Protein AF-A0A3N4LLP9-F1 (afdb_monomer_lite)

InterPro domains:
  IPR008030 NmrA-like domain [PF05368] (7-190)
  IPR036291 NAD(P)-binding domain superfamily [SSF51735] (6-190)
  IPR051609 NmrA-type/Isoflavone reductase-like domain-containing protein [PTHR47706] (5-194)

pLDDT: mean 84.22, std 16.59, range [29.73, 98.62]

Radius of gyration: 18.77 Å; chains: 1; bounding box: 49×32×51 Å

Foldseek 3Di:
DDDADADLLDLVSLLVVCAPPQEDEDQDDDPDLVCLLSSLLSNLVSCLNNVHQEYETNDQAADPVVCVPDVVNVSCVSSVVCVVVSNHHYEYEYQHAAPVLLAAPPPPDPPDPPPRPPDPPDRPQHDLNQLAGEQEDPQFDKTFYDHVVVSVVQVVVCVPDRHDRYDYDGPDIGTSVVVQVVSCVVVVDHGDYDYPHDDD

Organism: NCBI:txid1051890

Sequence (200 aa):
MPVSIIDYSKRETLVIALQGVHTVISVAFAFDPASFVSSQITLLQAAKEAGVKRFAPSDWAYAEAANDFIGVYHPKAEIWEAVKESGLQYTAFRPGLFLNFTAFGSTKLERDERVFKASPEFPIGLNIAAGRADVPGSGEERLNITFTDDIAGFAAASLDTEWKTESGMAGTVTTLNELVNIAEKVTGKKNSSSRDVTFR

Structure (mmCIF, N/CA/C/O backbone):
data_AF-A0A3N4LLP9-F1
#
_entry.id   AF-A0A3N4LLP9-F1
#
loop_
_atom_site.group_PDB
_atom_site.id
_atom_site.type_symbol
_atom_site.label_atom_id
_atom_site.label_alt_id
_atom_site.label_comp_id
_atom_site.label_asym_id
_atom_site.label_entity_id
_atom_site.label_seq_id
_atom_site.pdbx_PDB_ins_code
_atom_site.Cartn_x
_atom_site.Cartn_y
_atom_site.Cartn_z
_atom_site.occupancy
_atom_site.B_iso_or_equiv
_atom_site.auth_seq_id
_atom_site.auth_comp_id
_atom_site.auth_asym_id
_atom_site.auth_atom_id
_atom_site.pdbx_PDB_model_num
ATOM 1 N N . MET A 1 1 ? -23.106 -1.553 -3.150 1.00 59.22 1 MET A N 1
ATOM 2 C CA . MET A 1 1 ? -22.350 -1.224 -1.922 1.00 59.22 1 MET A CA 1
ATOM 3 C C . MET A 1 1 ? -22.772 0.160 -1.462 1.00 59.22 1 MET A C 1
ATOM 5 O O . MET A 1 1 ? -23.012 0.989 -2.335 1.00 59.22 1 MET A O 1
ATOM 9 N N . PRO A 1 2 ? -22.922 0.406 -0.152 1.00 85.56 2 PRO A N 1
ATOM 10 C CA . PRO A 1 2 ? -23.169 1.752 0.352 1.00 85.56 2 PRO A CA 1
ATOM 11 C C . PRO A 1 2 ? -21.967 2.655 0.046 1.00 85.56 2 PRO A C 1
ATOM 13 O O . PRO A 1 2 ? -20.826 2.198 0.052 1.00 85.56 2 PRO A O 1
ATOM 16 N N . VAL A 1 3 ? -22.239 3.925 -0.240 1.00 90.19 3 VAL A N 1
ATOM 17 C CA . VAL A 1 3 ? -21.229 4.967 -0.448 1.00 90.19 3 VAL A CA 1
ATOM 18 C C . VAL A 1 3 ? -21.459 6.035 0.610 1.00 90.19 3 VAL A C 1
ATOM 20 O O . VAL A 1 3 ? -22.585 6.505 0.766 1.00 90.19 3 VAL A O 1
ATOM 23 N N . SER A 1 4 ? -20.394 6.418 1.309 1.00 90.25 4 SER A N 1
ATOM 24 C CA . SER A 1 4 ? -20.428 7.440 2.355 1.00 90.25 4 SER A CA 1
ATOM 25 C C . SER A 1 4 ? -19.572 8.627 1.937 1.00 90.25 4 SER A C 1
ATOM 27 O O . SER A 1 4 ? -18.425 8.454 1.528 1.00 90.25 4 SER A O 1
ATOM 29 N N . ILE A 1 5 ? -20.122 9.834 2.052 1.00 90.31 5 ILE A N 1
ATOM 30 C CA . ILE A 1 5 ? -19.359 11.073 1.893 1.00 90.31 5 ILE A CA 1
ATOM 31 C C . ILE A 1 5 ? -18.772 11.410 3.262 1.00 90.31 5 ILE A C 1
ATOM 33 O O . ILE A 1 5 ? -19.514 11.563 4.231 1.00 90.31 5 ILE A O 1
ATOM 37 N N . ILE A 1 6 ? -17.448 11.491 3.336 1.00 91.50 6 ILE A N 1
ATOM 38 C CA . ILE A 1 6 ? -16.691 11.680 4.577 1.00 91.50 6 ILE A CA 1
ATOM 39 C C . ILE A 1 6 ? -15.663 12.795 4.416 1.00 91.50 6 ILE A C 1
ATOM 41 O O . ILE A 1 6 ? -15.255 13.123 3.302 1.00 91.50 6 ILE A O 1
ATOM 45 N N . ASP A 1 7 ? -15.227 13.348 5.542 1.00 91.25 7 ASP A N 1
ATOM 46 C CA . ASP A 1 7 ? -14.143 14.319 5.619 1.00 91.25 7 ASP A CA 1
ATOM 47 C C . ASP A 1 7 ? -13.032 13.724 6.490 1.00 91.25 7 ASP A C 1
ATOM 49 O O . ASP A 1 7 ? -13.205 13.522 7.691 1.00 91.25 7 ASP A O 1
ATOM 53 N N . TYR A 1 8 ? -11.882 13.425 5.881 1.00 92.12 8 TYR A N 1
ATOM 54 C CA . TYR A 1 8 ? -10.749 12.802 6.573 1.00 92.12 8 TYR A CA 1
ATOM 55 C C . TYR A 1 8 ? -10.117 13.698 7.649 1.00 92.12 8 TYR A C 1
ATOM 57 O O . TYR A 1 8 ? -9.337 13.197 8.456 1.00 92.12 8 TYR A O 1
ATOM 65 N N . SER A 1 9 ? -10.460 14.991 7.691 1.00 91.19 9 SER A N 1
ATOM 66 C CA . SER A 1 9 ? -10.072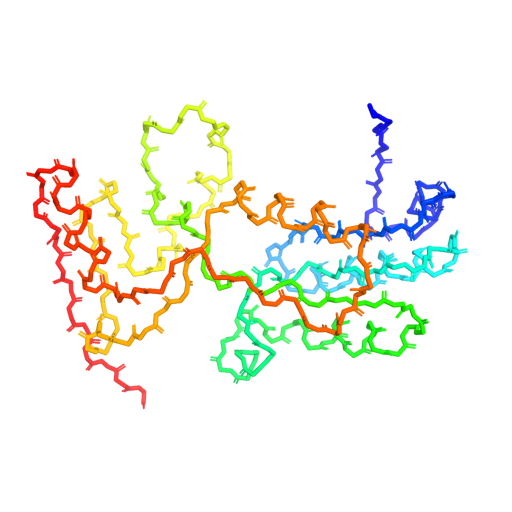 15.902 8.774 1.00 91.19 9 SER A CA 1
ATOM 67 C C . SER A 1 9 ? -11.033 15.873 9.971 1.00 91.19 9 SER A C 1
ATOM 69 O O . SER A 1 9 ? -10.714 16.415 11.028 1.00 91.19 9 SER A O 1
ATOM 71 N N . LYS A 1 10 ? -12.198 15.222 9.835 1.00 94.12 10 LYS A N 1
ATOM 72 C CA . LYS A 1 10 ? -13.265 15.181 10.846 1.00 94.12 10 LYS A CA 1
ATOM 73 C C . LYS A 1 10 ? -13.539 13.758 11.302 1.00 94.12 10 LYS A C 1
ATOM 75 O O . LYS A 1 10 ? -14.317 13.018 10.686 1.00 94.12 10 LYS A O 1
ATOM 80 N N . ARG A 1 11 ? -12.920 13.391 12.423 1.00 95.38 11 ARG A N 1
ATOM 81 C CA . ARG A 1 11 ? -12.995 12.055 13.031 1.00 95.38 11 ARG A CA 1
ATOM 82 C C . ARG A 1 11 ? -14.433 11.563 13.206 1.00 95.38 11 ARG A C 1
ATOM 84 O O . ARG A 1 11 ? -14.716 10.415 12.888 1.00 95.38 11 ARG A O 1
ATOM 91 N N . GLU A 1 12 ? -15.345 12.415 13.654 1.00 95.12 12 GLU A N 1
ATOM 92 C CA . GLU A 1 12 ? -16.749 12.078 13.896 1.00 95.12 12 GLU A CA 1
ATOM 93 C C . GLU A 1 12 ? -17.464 11.565 12.637 1.00 95.12 12 GLU A C 1
ATOM 95 O O . GLU A 1 12 ? -18.247 10.617 12.711 1.00 95.12 12 GLU A O 1
ATOM 100 N N . THR A 1 13 ? -17.142 12.117 11.462 1.00 95.25 13 THR A N 1
ATOM 101 C CA . THR A 1 13 ? -17.731 11.663 10.192 1.00 95.25 13 THR A CA 1
ATOM 102 C C . THR A 1 13 ? -17.234 10.268 9.814 1.00 95.25 13 THR A C 1
ATOM 104 O O . THR A 1 13 ? -18.007 9.443 9.326 1.00 95.25 13 THR A O 1
ATOM 107 N N . LEU A 1 14 ? -15.964 9.977 10.113 1.00 97.25 14 LEU A N 1
ATOM 108 C CA . LEU A 1 14 ? -15.348 8.672 9.890 1.00 97.25 14 LEU A CA 1
ATOM 109 C C . LEU A 1 14 ? -15.910 7.626 10.857 1.00 97.25 14 LEU A C 1
ATOM 111 O O . LEU A 1 14 ? -16.257 6.534 10.424 1.00 97.25 14 LEU A O 1
ATOM 115 N N . VAL A 1 15 ? -16.063 7.955 12.144 1.00 97.75 15 VAL A N 1
ATOM 116 C CA . VAL A 1 15 ? -16.610 7.028 13.153 1.00 97.75 15 VAL A CA 1
ATOM 117 C C . VAL A 1 15 ? -18.021 6.579 12.782 1.00 97.75 15 VAL A C 1
ATOM 119 O O . VAL A 1 15 ? -18.327 5.392 12.885 1.00 97.75 15 VAL A O 1
ATOM 122 N N . ILE A 1 16 ? -18.867 7.504 12.318 1.00 95.69 16 ILE A N 1
ATOM 123 C CA . ILE A 1 16 ? -20.224 7.190 11.849 1.00 95.69 16 ILE A CA 1
ATOM 124 C C . ILE A 1 16 ? -20.169 6.276 10.621 1.00 95.69 16 ILE A C 1
ATOM 126 O O . ILE A 1 16 ? -20.870 5.268 10.573 1.00 95.69 16 ILE A O 1
ATOM 130 N N . ALA A 1 17 ? -19.317 6.596 9.643 1.00 96.12 17 ALA A N 1
ATOM 131 C CA . ALA A 1 17 ? -19.191 5.813 8.415 1.00 96.12 17 ALA A CA 1
ATOM 132 C C . ALA A 1 17 ? -18.617 4.402 8.639 1.00 96.12 17 ALA A C 1
ATOM 134 O O . ALA A 1 17 ? -18.869 3.509 7.832 1.00 96.12 17 ALA A O 1
ATOM 135 N N . LEU A 1 18 ? -17.856 4.202 9.718 1.00 97.31 18 LEU A N 1
ATOM 136 C CA . LEU A 1 18 ? -17.209 2.935 10.057 1.00 97.31 18 LEU A CA 1
ATOM 137 C C . LEU A 1 18 ? -18.037 2.049 11.003 1.00 97.31 18 LEU A C 1
ATOM 139 O O . LEU A 1 18 ? -17.597 0.949 11.337 1.00 97.31 18 LEU A O 1
ATOM 143 N N . GLN A 1 19 ? -19.236 2.472 11.418 1.00 96.50 19 GLN A N 1
ATOM 144 C CA . GLN A 1 19 ? -20.105 1.642 12.258 1.00 96.50 19 GLN A CA 1
ATOM 145 C C . GLN A 1 19 ? -20.431 0.305 11.577 1.00 96.50 19 GLN A C 1
ATOM 147 O O . GLN A 1 19 ? -20.924 0.261 10.450 1.00 96.50 19 GLN A O 1
ATOM 152 N N . GLY A 1 20 ? -20.157 -0.799 12.276 1.00 96.94 20 GLY A N 1
ATOM 153 C CA . GLY A 1 20 ? -20.370 -2.158 11.767 1.00 96.94 20 GLY A CA 1
ATOM 154 C C . GLY A 1 20 ? -19.328 -2.641 10.748 1.00 96.94 20 GLY A C 1
ATOM 155 O O . GLY A 1 20 ? -19.436 -3.767 10.263 1.00 96.94 20 GLY A O 1
ATOM 156 N N . VAL A 1 21 ? -18.306 -1.838 10.432 1.00 97.69 21 VAL A N 1
ATOM 157 C CA . VAL A 1 21 ? -17.208 -2.243 9.547 1.00 97.69 21 VAL A CA 1
ATOM 158 C C . VAL A 1 21 ? -16.220 -3.120 10.314 1.00 97.69 21 VAL A C 1
ATOM 160 O O . VAL A 1 21 ? -15.674 -2.726 11.340 1.00 97.69 21 VAL A O 1
ATOM 163 N N . HIS A 1 22 ? -15.950 -4.319 9.796 1.00 97.81 22 HIS A N 1
ATOM 164 C CA . HIS A 1 22 ? -14.973 -5.230 10.397 1.00 97.81 22 HIS A CA 1
ATOM 165 C C . HIS A 1 22 ? -13.522 -4.864 10.043 1.00 97.81 22 HIS A C 1
ATOM 167 O O . HIS A 1 22 ? -12.641 -4.897 10.905 1.00 97.81 22 HIS A O 1
ATOM 173 N N . THR A 1 23 ? -13.272 -4.527 8.776 1.00 98.44 23 THR A N 1
ATOM 174 C CA . THR A 1 23 ? -11.932 -4.305 8.219 1.00 98.44 23 THR A CA 1
ATOM 175 C C . THR A 1 23 ? -11.885 -2.982 7.469 1.00 98.44 23 THR A C 1
ATOM 177 O O . THR A 1 23 ? -12.739 -2.726 6.622 1.00 98.44 23 THR A O 1
ATOM 180 N N . VAL A 1 24 ? -10.855 -2.178 7.724 1.00 98.31 24 VAL A N 1
ATOM 181 C CA . VAL A 1 24 ? -10.546 -0.965 6.959 1.00 98.31 24 VAL A CA 1
ATOM 182 C C . VAL A 1 24 ? -9.280 -1.192 6.143 1.00 98.31 24 VAL A C 1
ATOM 184 O O . VAL A 1 24 ? -8.234 -1.542 6.685 1.00 98.31 24 VAL A O 1
ATOM 187 N N . ILE A 1 25 ? -9.381 -0.965 4.834 1.00 98.25 25 ILE A N 1
ATOM 188 C CA . ILE A 1 25 ? -8.255 -0.973 3.902 1.00 98.25 25 ILE A CA 1
ATOM 189 C C . ILE A 1 25 ? -8.138 0.432 3.314 1.00 98.25 25 ILE A C 1
ATOM 191 O O . ILE A 1 25 ? -9.008 0.875 2.566 1.00 98.25 25 ILE A O 1
ATOM 195 N N . SER A 1 26 ? -7.079 1.149 3.680 1.00 97.44 26 SER A N 1
ATOM 196 C CA . SER A 1 26 ? -6.838 2.509 3.210 1.00 97.44 26 SER A CA 1
ATOM 197 C C . SER A 1 26 ? -6.044 2.487 1.905 1.00 97.44 26 SER A C 1
ATOM 199 O O . SER A 1 26 ? -4.952 1.931 1.840 1.00 97.44 26 SER A O 1
ATOM 201 N N . VAL A 1 27 ? -6.592 3.113 0.864 1.00 94.75 27 VAL A N 1
ATOM 202 C CA . VAL A 1 27 ? -5.915 3.396 -0.421 1.00 94.75 27 VAL A CA 1
ATOM 203 C C . VAL A 1 27 ? -5.829 4.907 -0.682 1.00 94.75 27 VAL A C 1
ATOM 205 O O . VAL A 1 27 ? -5.617 5.350 -1.807 1.00 94.75 27 VAL A O 1
ATOM 208 N N . ALA A 1 28 ? -6.058 5.716 0.357 1.00 91.31 28 ALA A N 1
ATOM 209 C CA . ALA A 1 28 ? -6.086 7.171 0.259 1.00 91.31 28 ALA A CA 1
ATOM 210 C C . ALA A 1 28 ? -4.674 7.747 0.083 1.00 91.31 28 ALA A C 1
ATOM 212 O O . ALA A 1 28 ? -3.718 7.254 0.681 1.00 91.31 28 ALA A O 1
ATOM 213 N N . PHE A 1 29 ? -4.553 8.819 -0.695 1.00 86.19 29 PHE A N 1
ATOM 214 C CA . PHE A 1 29 ? -3.299 9.530 -0.932 1.00 86.19 29 PHE A CA 1
ATOM 215 C C . PHE A 1 29 ? -3.526 11.042 -0.849 1.00 86.19 29 PHE A C 1
ATOM 217 O O . PHE A 1 29 ? -4.576 11.537 -1.259 1.00 86.19 29 PHE A O 1
ATOM 224 N N . ALA A 1 30 ? -2.528 11.767 -0.348 1.00 86.69 30 ALA A N 1
ATOM 225 C CA . ALA A 1 30 ? -2.463 13.221 -0.401 1.00 86.69 30 ALA A CA 1
ATOM 226 C C . ALA A 1 30 ? -1.039 13.639 -0.785 1.00 86.69 30 ALA A C 1
ATOM 228 O O . ALA A 1 30 ? -0.074 13.033 -0.326 1.00 86.69 30 ALA A O 1
ATOM 229 N N . PHE A 1 31 ? -0.914 14.667 -1.630 1.00 81.94 31 PHE A N 1
ATOM 230 C CA . PHE A 1 31 ? 0.391 15.169 -2.076 1.00 81.94 31 PHE A CA 1
ATOM 231 C C . PHE A 1 31 ? 1.174 15.857 -0.956 1.00 81.94 31 PHE A C 1
ATOM 233 O O . PHE A 1 31 ? 2.395 15.749 -0.913 1.00 81.94 31 PHE A O 1
ATOM 240 N N . ASP A 1 32 ? 0.476 16.563 -0.065 1.00 89.31 32 ASP A N 1
ATOM 241 C CA . ASP A 1 32 ? 1.089 17.178 1.106 1.00 89.31 32 ASP A CA 1
ATOM 242 C C . ASP A 1 32 ? 1.379 16.106 2.178 1.00 89.31 32 ASP A C 1
ATOM 244 O O . ASP A 1 32 ? 0.436 15.452 2.644 1.00 89.31 32 ASP A O 1
ATOM 248 N N . PRO A 1 33 ? 2.646 15.918 2.598 1.00 89.31 33 PRO A N 1
ATOM 249 C CA . PRO A 1 33 ? 3.017 14.895 3.573 1.00 89.31 33 PRO A CA 1
ATOM 250 C C . PRO A 1 33 ? 2.277 15.007 4.907 1.00 89.31 33 PRO A C 1
ATOM 252 O O . PRO A 1 33 ? 1.846 13.993 5.453 1.00 89.31 33 PRO A O 1
ATOM 255 N N . ALA A 1 34 ? 2.089 16.223 5.427 1.00 92.94 34 ALA A N 1
ATOM 256 C CA . ALA A 1 34 ? 1.414 16.429 6.708 1.00 92.94 34 ALA A CA 1
ATOM 257 C C . ALA A 1 34 ? -0.077 16.062 6.624 1.00 92.94 34 ALA A C 1
ATOM 259 O O . ALA A 1 34 ? -0.620 15.404 7.514 1.00 92.94 34 ALA A O 1
ATOM 260 N N . SER A 1 35 ? -0.737 16.420 5.524 1.00 93.56 35 SER A N 1
ATOM 261 C CA . SER A 1 35 ? -2.118 16.032 5.223 1.00 93.56 35 SER A CA 1
ATOM 262 C C . SER A 1 35 ? -2.254 14.519 5.034 1.00 93.56 35 SER A C 1
ATOM 264 O O . SER A 1 35 ? -3.217 13.908 5.502 1.00 93.56 35 SER A O 1
ATOM 266 N N . PHE A 1 36 ? -1.275 13.881 4.388 1.00 93.06 36 PHE A N 1
ATOM 267 C CA . PHE A 1 36 ? -1.248 12.429 4.230 1.00 93.06 36 PHE A CA 1
ATOM 268 C C . PHE A 1 36 ? -1.148 11.714 5.582 1.00 93.06 36 PHE A C 1
ATOM 270 O O . PHE A 1 36 ? -1.966 10.843 5.873 1.00 93.06 36 PHE A O 1
ATOM 277 N N . VAL A 1 37 ? -0.214 12.126 6.440 1.00 95.50 37 VAL A N 1
ATOM 278 C CA . VAL A 1 37 ? -0.058 11.553 7.784 1.00 95.50 37 VAL A CA 1
ATOM 279 C C . VAL A 1 37 ? -1.307 11.793 8.629 1.00 95.50 37 VAL A C 1
ATOM 281 O O . VAL A 1 37 ? -1.927 10.839 9.098 1.00 95.50 37 VAL A O 1
ATOM 284 N N . SER A 1 38 ? -1.742 13.047 8.765 1.00 96.38 38 SER A N 1
ATOM 285 C CA . SER A 1 38 ? -2.891 13.400 9.611 1.00 96.38 38 SER A CA 1
ATOM 286 C C . SER A 1 38 ? -4.187 12.694 9.194 1.00 96.38 38 SER A C 1
ATOM 288 O O . SER A 1 38 ? -4.934 12.236 10.062 1.00 96.38 38 SER A O 1
ATOM 290 N N . SER A 1 39 ? -4.442 12.524 7.892 1.00 96.50 39 SER A N 1
ATOM 291 C CA . SER A 1 39 ? -5.618 11.788 7.402 1.00 96.50 39 SER A CA 1
ATOM 292 C C . SER A 1 39 ? -5.572 10.292 7.736 1.00 96.50 39 SER A C 1
ATOM 294 O O . SER A 1 39 ? -6.587 9.729 8.153 1.00 96.50 39 SER A O 1
ATOM 296 N N . GLN A 1 40 ? -4.408 9.643 7.622 1.00 97.19 40 GLN A N 1
ATOM 297 C CA . GLN A 1 40 ? -4.230 8.229 7.982 1.00 97.19 40 GLN A CA 1
ATOM 298 C C . GLN A 1 40 ? -4.370 8.013 9.493 1.00 97.19 40 GLN A C 1
ATOM 300 O O . GLN A 1 40 ? -5.068 7.090 9.917 1.00 97.19 40 GLN A O 1
ATOM 305 N N . ILE A 1 41 ? -3.775 8.892 10.306 1.00 98.06 41 ILE A N 1
ATOM 306 C CA . ILE A 1 41 ? -3.898 8.845 11.768 1.00 98.06 41 ILE A CA 1
ATOM 307 C C . ILE A 1 41 ? -5.355 9.051 12.191 1.00 98.06 41 ILE A C 1
ATOM 309 O O . ILE A 1 41 ? -5.879 8.281 12.995 1.00 98.06 41 ILE A O 1
ATOM 313 N N . THR A 1 42 ? -6.047 10.039 11.619 1.00 98.25 42 THR A N 1
ATOM 314 C CA . THR A 1 42 ? -7.458 10.312 11.939 1.00 98.25 42 THR A CA 1
ATOM 315 C C . THR A 1 42 ? -8.349 9.125 11.573 1.00 98.25 42 THR A C 1
ATOM 317 O O . THR A 1 42 ? -9.196 8.722 12.374 1.00 98.25 42 THR A O 1
ATOM 320 N N . LEU A 1 43 ? -8.115 8.506 10.411 1.00 98.50 43 LEU A N 1
ATOM 321 C CA . LEU A 1 43 ? -8.821 7.299 9.986 1.00 98.50 43 LEU A CA 1
ATOM 322 C C . LEU A 1 43 ? -8.572 6.117 10.933 1.00 98.50 43 LEU A C 1
ATOM 324 O O . LEU A 1 43 ? -9.521 5.424 11.297 1.00 98.50 43 LEU A O 1
ATOM 328 N N . LEU A 1 44 ? -7.326 5.901 11.365 1.00 98.62 44 LEU A N 1
ATOM 329 C CA . LEU A 1 44 ? -6.976 4.852 12.325 1.00 98.62 44 LEU A CA 1
ATOM 330 C C . LEU A 1 44 ? -7.705 5.049 13.661 1.00 98.62 44 LEU A C 1
ATOM 332 O O . LEU A 1 44 ? -8.294 4.107 14.189 1.00 98.62 44 LEU A O 1
ATOM 336 N N . GLN A 1 45 ? -7.702 6.270 14.204 1.00 98.44 45 GLN A N 1
ATOM 337 C CA . GLN A 1 45 ? -8.379 6.549 15.474 1.00 98.44 45 GLN A CA 1
ATOM 338 C C . GLN A 1 45 ? -9.898 6.382 15.363 1.00 98.44 45 GLN A C 1
ATOM 340 O O . GLN A 1 45 ? -10.520 5.825 16.269 1.00 98.44 45 GLN A O 1
ATOM 345 N N . ALA A 1 46 ? -10.491 6.799 14.242 1.00 98.50 46 ALA A N 1
ATOM 346 C CA . ALA A 1 46 ? -11.904 6.572 13.970 1.00 98.50 46 ALA A CA 1
ATOM 347 C C . ALA A 1 46 ? -12.240 5.076 13.856 1.00 98.50 46 ALA A C 1
ATOM 349 O O . ALA A 1 46 ? -13.245 4.631 14.404 1.00 98.50 46 ALA A O 1
ATOM 350 N N . ALA A 1 47 ? -11.384 4.288 13.199 1.00 98.62 47 ALA A N 1
ATOM 351 C CA . ALA A 1 47 ? -11.549 2.842 13.087 1.00 98.62 47 ALA A CA 1
ATOM 352 C C . ALA A 1 47 ? -11.533 2.161 14.463 1.00 98.62 47 ALA A C 1
ATOM 354 O O . ALA A 1 47 ? -12.415 1.353 14.761 1.00 98.62 47 ALA A O 1
ATOM 355 N N . LYS A 1 48 ? -10.583 2.534 15.332 1.00 98.38 48 LYS A N 1
ATOM 356 C CA . LYS A 1 48 ? -10.525 2.040 16.718 1.00 98.38 48 LYS A CA 1
ATOM 357 C C . LYS A 1 48 ? -11.812 2.348 17.479 1.00 98.38 48 LYS A C 1
ATOM 359 O O . LYS A 1 48 ? -12.371 1.464 18.121 1.00 98.38 48 LYS A O 1
ATOM 364 N N . GLU A 1 49 ? -12.286 3.587 17.397 1.00 98.38 49 GLU A N 1
ATOM 365 C CA . GLU A 1 49 ? -13.497 4.030 18.092 1.00 98.38 49 GLU A CA 1
ATOM 366 C C . GLU A 1 49 ? -14.768 3.347 17.572 1.00 98.38 49 GLU A C 1
ATOM 368 O O . GLU A 1 49 ? -15.630 2.976 18.362 1.00 98.38 49 GLU A O 1
ATOM 373 N N . ALA A 1 50 ? -14.861 3.106 16.264 1.00 98.25 50 ALA A N 1
ATOM 374 C CA . ALA A 1 50 ? -15.973 2.378 15.654 1.00 98.25 50 ALA A CA 1
ATOM 375 C C . ALA A 1 50 ? -15.936 0.856 15.912 1.00 98.25 50 ALA A C 1
ATOM 377 O O . ALA A 1 50 ? -16.865 0.143 15.533 1.00 98.25 50 ALA A O 1
ATOM 378 N N . GLY A 1 51 ? -14.883 0.342 16.557 1.00 98.38 51 GLY A N 1
ATOM 379 C CA . GLY A 1 51 ? -14.757 -1.072 16.912 1.00 98.38 51 GLY A CA 1
ATOM 380 C C . GLY A 1 51 ? -14.267 -1.984 15.782 1.00 98.38 51 GLY A C 1
ATOM 381 O O . GLY A 1 51 ? -14.421 -3.208 15.898 1.00 98.38 51 GLY A O 1
ATOM 382 N N . VAL A 1 52 ? -13.660 -1.410 14.733 1.00 98.62 52 VAL A N 1
ATOM 383 C CA . VAL A 1 52 ? -12.988 -2.131 13.636 1.00 98.62 52 VAL A CA 1
ATOM 384 C C . VAL A 1 52 ? -11.976 -3.127 14.212 1.00 98.62 52 VAL A C 1
ATOM 386 O O . VAL A 1 52 ? -11.354 -2.872 15.241 1.00 98.62 52 VAL A O 1
ATOM 389 N N . LYS A 1 53 ? -11.813 -4.285 13.565 1.00 98.19 53 LYS A N 1
ATOM 390 C CA . LYS A 1 53 ? -10.903 -5.356 14.012 1.00 98.19 53 LYS A CA 1
ATOM 391 C C . LYS A 1 53 ? -9.580 -5.366 13.261 1.00 98.19 53 LYS A C 1
ATOM 393 O O . LYS A 1 53 ? -8.546 -5.678 13.850 1.00 98.19 53 LYS A O 1
ATOM 398 N N . ARG A 1 54 ? -9.628 -5.026 11.973 1.00 98.44 54 ARG A N 1
ATOM 399 C CA . ARG A 1 54 ? -8.489 -5.075 11.056 1.00 98.44 54 ARG A CA 1
ATOM 400 C C . ARG A 1 54 ? -8.261 -3.730 10.378 1.00 98.44 54 ARG A C 1
ATOM 402 O O . ARG A 1 54 ? -9.212 -3.138 9.869 1.00 98.44 54 ARG A O 1
ATOM 409 N N . PHE A 1 55 ? -7.016 -3.272 10.326 1.00 98.62 55 PHE A N 1
ATOM 410 C CA . PHE A 1 55 ? -6.648 -2.019 9.667 1.00 98.62 55 PHE A CA 1
ATOM 411 C C . PHE A 1 55 ? -5.394 -2.184 8.806 1.00 98.62 55 PHE A C 1
ATOM 413 O O . PHE A 1 55 ? -4.356 -2.620 9.296 1.00 98.62 55 PHE A O 1
ATOM 420 N N . ALA A 1 56 ? -5.479 -1.806 7.534 1.00 98.19 56 ALA A N 1
ATOM 421 C CA . ALA A 1 56 ? -4.329 -1.683 6.644 1.00 98.19 56 ALA A CA 1
ATOM 422 C C . ALA A 1 56 ? -4.156 -0.205 6.236 1.00 98.19 56 ALA A C 1
ATOM 424 O O . ALA A 1 56 ? -5.075 0.352 5.619 1.00 98.19 56 ALA A O 1
ATOM 425 N N . PRO A 1 57 ? -3.024 0.448 6.576 1.00 97.06 57 PRO A N 1
ATOM 426 C CA . PRO A 1 57 ? -2.759 1.827 6.169 1.00 97.06 57 PRO A CA 1
ATOM 427 C C . PRO A 1 57 ? -2.491 1.923 4.660 1.00 97.06 57 PRO A C 1
ATOM 429 O O . PRO A 1 57 ? -2.187 0.925 4.002 1.00 97.06 57 PRO A O 1
ATOM 432 N N . SER A 1 58 ? -2.550 3.140 4.115 1.00 95.06 58 SER A N 1
ATOM 433 C CA . SER A 1 58 ? -2.174 3.391 2.718 1.00 95.06 58 SER A CA 1
ATOM 434 C C . SER A 1 58 ? -0.656 3.382 2.564 1.00 95.06 58 SER A C 1
ATOM 436 O O . SER A 1 58 ? -0.002 4.420 2.561 1.00 95.06 58 SER A O 1
ATOM 438 N N . ASP A 1 59 ? -0.075 2.189 2.482 1.00 91.25 59 ASP A N 1
ATOM 439 C CA . ASP A 1 59 ? 1.355 2.026 2.228 1.00 91.25 59 ASP A CA 1
ATOM 440 C C . ASP A 1 59 ? 1.618 1.548 0.794 1.00 91.25 59 ASP A C 1
ATOM 442 O O . ASP A 1 59 ? 2.254 2.269 0.025 1.00 91.25 59 ASP A O 1
ATOM 446 N N . TRP A 1 60 ? 1.079 0.377 0.431 1.00 92.19 60 TRP A N 1
ATOM 447 C CA . TRP A 1 60 ? 1.090 -0.222 -0.915 1.00 92.19 60 TRP A CA 1
ATOM 448 C C . TRP A 1 60 ? 2.395 -0.034 -1.701 1.00 92.19 60 TRP A C 1
ATOM 450 O O . TRP A 1 60 ? 2.377 0.321 -2.877 1.00 92.19 60 TRP A O 1
ATOM 460 N N . ALA A 1 61 ? 3.534 -0.250 -1.049 1.00 86.12 61 ALA A N 1
ATOM 461 C CA . ALA A 1 61 ? 4.845 0.008 -1.631 1.00 86.12 61 ALA A CA 1
ATOM 462 C C . ALA A 1 61 ? 5.831 -1.137 -1.335 1.00 86.12 61 ALA A C 1
ATOM 464 O O . ALA A 1 61 ? 5.466 -2.316 -1.289 1.00 86.12 61 ALA A O 1
ATOM 465 N N . TYR A 1 62 ? 7.103 -0.786 -1.174 1.00 85.44 62 TYR A N 1
ATOM 466 C CA . TYR A 1 62 ? 8.196 -1.693 -0.833 1.00 85.44 62 TYR A CA 1
ATOM 467 C C . TYR A 1 62 ? 8.210 -2.028 0.659 1.00 85.44 62 TYR A C 1
ATOM 469 O O . TYR A 1 62 ? 7.387 -1.519 1.413 1.00 85.44 62 TYR A O 1
ATOM 477 N N . ALA A 1 63 ? 9.137 -2.896 1.073 1.00 84.00 63 ALA A N 1
ATOM 478 C CA . ALA A 1 63 ? 9.349 -3.265 2.473 1.00 84.00 63 ALA A CA 1
ATOM 479 C C . ALA A 1 63 ? 9.623 -2.044 3.368 1.00 84.00 63 ALA A C 1
ATOM 481 O O . ALA A 1 63 ? 10.100 -1.020 2.883 1.00 84.00 63 ALA A O 1
ATOM 482 N N . GLU A 1 64 ? 9.386 -2.178 4.676 1.00 80.81 64 GLU A N 1
ATOM 483 C CA . GLU A 1 64 ? 9.582 -1.098 5.659 1.00 80.81 64 GLU A CA 1
ATOM 484 C C . GLU A 1 64 ? 10.979 -0.460 5.578 1.00 80.81 64 GLU A C 1
ATOM 486 O O . GLU A 1 64 ? 11.087 0.759 5.619 1.00 80.81 64 GLU A O 1
ATOM 491 N N . ALA A 1 65 ? 12.026 -1.257 5.331 1.00 81.38 65 ALA A N 1
ATOM 492 C CA . ALA A 1 65 ? 13.400 -0.771 5.159 1.00 81.38 65 ALA A CA 1
ATOM 493 C C . ALA A 1 65 ? 13.570 0.252 4.016 1.00 81.38 65 ALA A C 1
ATOM 495 O O . ALA A 1 65 ? 14.520 1.027 4.008 1.00 81.38 65 ALA A O 1
ATOM 496 N N . ALA A 1 66 ? 12.661 0.287 3.037 1.00 80.00 66 ALA A N 1
ATOM 497 C CA . ALA A 1 66 ? 12.690 1.291 1.976 1.00 80.00 66 ALA A CA 1
ATOM 498 C C . ALA A 1 66 ? 12.365 2.703 2.495 1.00 80.00 66 ALA A C 1
ATOM 500 O O . ALA A 1 66 ? 12.756 3.688 1.863 1.00 80.00 66 ALA A O 1
ATOM 501 N N . ASN A 1 67 ? 11.689 2.810 3.643 1.00 77.12 67 ASN A N 1
ATOM 502 C CA . ASN A 1 67 ? 11.376 4.082 4.287 1.00 77.12 67 ASN A CA 1
ATOM 503 C C . ASN A 1 67 ? 12.634 4.817 4.773 1.00 77.12 67 ASN A C 1
ATOM 505 O O . ASN A 1 67 ? 12.559 6.024 4.948 1.00 77.12 67 ASN A O 1
ATOM 509 N N . ASP A 1 68 ? 13.772 4.133 4.939 1.00 77.81 68 ASP A N 1
ATOM 510 C CA . ASP A 1 68 ? 15.028 4.749 5.396 1.00 77.81 68 ASP A CA 1
ATOM 511 C C . ASP A 1 68 ? 15.815 5.427 4.261 1.00 77.81 68 ASP A C 1
ATOM 513 O O . ASP A 1 68 ? 16.680 6.270 4.503 1.00 77.81 68 ASP A O 1
ATOM 517 N N . PHE A 1 69 ? 15.535 5.051 3.009 1.00 78.31 69 PHE A N 1
ATOM 518 C CA . PHE A 1 69 ? 16.320 5.477 1.843 1.00 78.31 69 PHE A CA 1
ATOM 519 C C . PHE A 1 69 ? 15.503 6.276 0.823 1.00 78.31 69 PHE A C 1
ATOM 521 O O . PHE A 1 69 ? 16.073 7.005 0.008 1.00 78.31 69 PHE A O 1
ATOM 528 N N . ILE A 1 70 ? 14.173 6.154 0.846 1.00 77.38 70 ILE A N 1
ATOM 529 C CA . ILE A 1 70 ? 13.276 6.817 -0.101 1.00 77.38 70 ILE A CA 1
ATOM 530 C C . ILE A 1 70 ? 12.543 7.950 0.618 1.00 77.38 70 ILE A C 1
ATOM 532 O O . ILE A 1 70 ? 11.557 7.730 1.317 1.00 77.38 70 ILE A O 1
ATOM 536 N N . GLY A 1 71 ? 12.994 9.186 0.380 1.00 76.44 71 GLY A N 1
ATOM 537 C CA . GLY A 1 71 ? 12.503 10.388 1.069 1.00 76.44 71 GLY A CA 1
ATOM 538 C C . GLY A 1 71 ? 10.980 10.563 1.062 1.00 76.44 71 GLY A C 1
ATOM 539 O O . GLY A 1 71 ? 10.399 10.951 2.072 1.00 76.44 71 GLY A O 1
ATOM 540 N N . VAL A 1 72 ? 10.308 10.216 -0.045 1.00 77.44 72 VAL A N 1
ATOM 541 C CA . VAL A 1 72 ? 8.836 10.309 -0.154 1.00 77.44 72 VAL A CA 1
ATOM 542 C C . VAL A 1 72 ? 8.099 9.321 0.764 1.00 77.44 72 VAL A C 1
ATOM 544 O O . VAL A 1 72 ? 6.914 9.497 1.034 1.00 77.44 72 VAL A O 1
ATOM 547 N N . TYR A 1 73 ? 8.780 8.299 1.286 1.00 82.00 73 TYR A N 1
ATOM 548 C CA . TYR A 1 73 ? 8.206 7.331 2.219 1.00 82.00 73 TYR A CA 1
ATOM 549 C C . TYR A 1 73 ? 8.477 7.645 3.689 1.00 82.00 73 TYR A C 1
ATOM 551 O O . TYR A 1 73 ? 7.789 7.083 4.536 1.00 82.00 73 TYR A O 1
ATOM 559 N N . HIS A 1 74 ? 9.377 8.579 4.015 1.00 85.12 74 HIS A N 1
ATOM 560 C CA . HIS A 1 74 ? 9.670 8.950 5.407 1.00 85.12 74 HIS A CA 1
ATOM 561 C C . HIS A 1 74 ? 8.412 9.278 6.240 1.00 85.12 74 HIS A C 1
ATOM 563 O O . HIS A 1 74 ? 8.320 8.800 7.371 1.00 85.12 74 HIS A O 1
ATOM 569 N N . PRO A 1 75 ? 7.399 10.007 5.716 1.00 85.62 75 PRO A N 1
ATOM 570 C CA . PRO A 1 75 ? 6.190 10.310 6.486 1.00 85.62 75 PRO A CA 1
ATOM 571 C C . PRO A 1 75 ? 5.406 9.062 6.931 1.00 85.62 75 PRO A C 1
ATOM 573 O O . PRO A 1 75 ? 4.635 9.121 7.884 1.00 85.62 75 PRO A O 1
ATOM 576 N N . LYS A 1 76 ? 5.600 7.909 6.274 1.00 88.88 76 LYS A N 1
ATOM 577 C CA . LYS A 1 76 ? 4.917 6.654 6.622 1.00 88.88 76 LYS A CA 1
ATOM 578 C C . LYS A 1 76 ? 5.389 6.057 7.944 1.00 88.88 76 LYS A C 1
ATOM 580 O O . LYS A 1 76 ? 4.642 5.273 8.521 1.00 88.88 76 LYS A O 1
ATOM 585 N N . ALA A 1 77 ? 6.577 6.423 8.430 1.00 90.81 77 ALA A N 1
ATOM 586 C CA . ALA A 1 77 ? 7.090 5.928 9.705 1.00 90.81 77 ALA A CA 1
ATOM 587 C C . ALA A 1 77 ? 6.130 6.262 10.859 1.00 90.81 77 ALA A C 1
ATOM 589 O O . ALA A 1 77 ? 5.736 5.372 11.604 1.00 90.81 77 ALA A O 1
ATOM 590 N N . GLU A 1 78 ? 5.656 7.510 10.936 1.00 93.19 78 GLU A N 1
ATOM 591 C CA . GLU A 1 78 ? 4.699 7.944 11.965 1.00 93.19 78 GLU A CA 1
ATOM 592 C C . GLU A 1 78 ? 3.380 7.158 11.900 1.00 93.19 78 GLU A C 1
ATOM 594 O O . GLU A 1 78 ? 2.843 6.734 12.924 1.00 93.19 78 GLU A O 1
ATOM 599 N N . ILE A 1 79 ? 2.879 6.905 10.686 1.00 95.44 79 ILE A N 1
ATOM 600 C CA . ILE A 1 79 ? 1.660 6.116 10.475 1.00 95.44 79 ILE A CA 1
ATOM 601 C C . ILE A 1 79 ? 1.858 4.689 10.998 1.00 95.44 79 ILE A C 1
ATOM 603 O O . ILE A 1 79 ? 0.978 4.152 11.672 1.00 95.44 79 ILE A O 1
ATOM 607 N N . TRP A 1 80 ? 3.001 4.069 10.702 1.00 95.25 80 TRP A N 1
ATOM 608 C CA . TRP A 1 80 ? 3.287 2.702 11.128 1.00 95.25 80 TRP A CA 1
ATOM 609 C C . TRP A 1 80 ? 3.454 2.566 12.633 1.00 95.25 80 TRP A C 1
ATOM 611 O O . TRP A 1 80 ? 2.923 1.606 13.188 1.00 95.25 80 TRP A O 1
ATOM 621 N N . GLU A 1 81 ? 4.108 3.515 13.299 1.00 95.62 81 GLU A N 1
ATOM 622 C CA . GLU A 1 81 ? 4.194 3.510 14.762 1.00 95.62 81 GLU A CA 1
ATOM 623 C C . GLU A 1 81 ? 2.795 3.566 15.388 1.00 95.62 81 GLU A C 1
ATOM 625 O O . GLU A 1 81 ? 2.436 2.704 16.193 1.00 95.62 81 GLU A O 1
ATOM 630 N N . ALA A 1 82 ? 1.927 4.461 14.906 1.00 97.62 82 ALA A N 1
ATOM 631 C CA . ALA A 1 82 ? 0.547 4.529 15.378 1.00 97.62 82 ALA A CA 1
ATOM 632 C C . ALA A 1 82 ? -0.253 3.239 15.103 1.00 97.62 82 ALA A C 1
ATOM 634 O O . ALA A 1 82 ? -1.051 2.810 15.943 1.00 97.62 82 ALA A O 1
ATOM 635 N N . VAL A 1 83 ? -0.058 2.599 13.942 1.00 97.88 83 VAL A N 1
ATOM 636 C CA . VAL A 1 83 ? -0.704 1.319 13.601 1.00 97.88 83 VAL A CA 1
ATOM 637 C C . VAL A 1 83 ? -0.223 0.197 14.525 1.00 97.88 83 VAL A C 1
ATOM 639 O O . VAL A 1 83 ? -1.058 -0.555 15.033 1.00 97.88 83 VAL A O 1
ATOM 642 N N . LYS A 1 84 ? 1.082 0.102 14.803 1.00 97.25 84 LYS A N 1
ATOM 643 C CA . LYS A 1 84 ? 1.664 -0.909 15.704 1.00 97.25 84 LYS A CA 1
ATOM 644 C C . LYS A 1 84 ? 1.145 -0.754 17.138 1.00 97.25 84 LYS A C 1
ATOM 646 O O . LYS A 1 84 ? 0.831 -1.752 17.782 1.00 97.25 84 LYS A O 1
ATOM 651 N N . GLU A 1 85 ? 0.972 0.479 17.607 1.00 97.94 85 GLU A N 1
ATOM 652 C CA . GLU A 1 85 ? 0.433 0.800 18.938 1.00 97.94 85 GLU A CA 1
ATOM 653 C C . GLU A 1 85 ? -1.103 0.731 19.021 1.00 97.94 85 GLU A C 1
ATOM 655 O O . GLU A 1 85 ? -1.698 0.857 20.095 1.00 97.94 85 GLU A O 1
ATOM 660 N N . SER A 1 86 ? -1.792 0.539 17.893 1.00 97.81 86 SER A N 1
ATOM 661 C CA . SER A 1 86 ? -3.253 0.639 17.835 1.00 97.81 86 SER A CA 1
ATOM 662 C C . SER A 1 86 ? -3.987 -0.473 18.588 1.00 97.81 86 SER A C 1
ATOM 664 O O . SER A 1 86 ? -5.124 -0.255 19.015 1.00 97.81 86 SER A O 1
ATOM 666 N N . GLY A 1 87 ? -3.360 -1.645 18.729 1.00 97.19 87 GLY A N 1
ATOM 667 C CA . GLY A 1 87 ? -3.991 -2.876 19.210 1.00 97.19 87 GLY A CA 1
ATOM 668 C C . GLY A 1 87 ? -4.911 -3.561 18.188 1.00 97.19 87 GLY A C 1
ATOM 669 O O . GLY A 1 87 ? -5.528 -4.572 18.519 1.00 97.19 87 GLY A O 1
ATOM 670 N N . LEU A 1 88 ? -5.022 -3.036 16.962 1.00 98.31 88 LEU A N 1
ATOM 671 C CA . LEU A 1 88 ? -5.754 -3.673 15.864 1.00 98.31 88 LEU A CA 1
ATOM 672 C C . LEU A 1 88 ? -4.888 -4.747 15.194 1.00 98.31 88 LEU A C 1
ATOM 674 O O . LEU A 1 88 ? -3.666 -4.620 15.141 1.00 98.31 88 LEU A O 1
ATOM 678 N N . GLN A 1 89 ? -5.510 -5.777 14.615 1.00 98.25 89 GLN A N 1
ATOM 679 C CA . GLN A 1 89 ? -4.793 -6.638 13.671 1.00 98.25 89 GLN A CA 1
ATOM 680 C C . GLN A 1 89 ? -4.487 -5.811 12.415 1.00 98.25 89 GLN A C 1
ATOM 682 O O . GLN A 1 89 ? -5.361 -5.122 11.886 1.00 98.25 89 GLN A O 1
ATOM 687 N N . TYR A 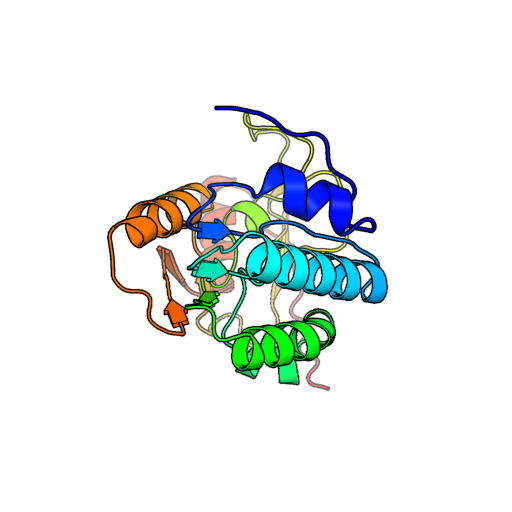1 90 ? -3.255 -5.864 11.924 1.00 98.06 90 TYR A N 1
ATOM 688 C CA . TYR A 1 90 ? -2.834 -5.082 10.766 1.00 98.06 90 TYR A CA 1
ATOM 689 C C . TYR A 1 90 ? -1.995 -5.915 9.808 1.00 98.06 90 TYR A C 1
ATOM 691 O O . TYR A 1 90 ? -1.444 -6.954 10.173 1.00 98.06 90 TYR A O 1
ATOM 699 N N . THR A 1 91 ? -1.894 -5.435 8.572 1.00 97.38 91 THR A N 1
ATOM 700 C CA . THR A 1 91 ? -0.953 -5.964 7.592 1.00 97.38 91 THR A CA 1
ATOM 701 C C . THR A 1 91 ? -0.424 -4.850 6.699 1.00 97.38 91 THR A C 1
ATOM 703 O O . THR A 1 91 ? -1.157 -3.927 6.335 1.00 97.38 91 THR A O 1
ATOM 706 N N . ALA A 1 92 ? 0.852 -4.939 6.341 1.00 95.88 92 ALA A N 1
ATOM 707 C CA . ALA A 1 92 ? 1.453 -4.155 5.279 1.00 95.88 92 ALA A CA 1
ATOM 708 C C . ALA A 1 92 ? 1.312 -4.908 3.955 1.00 95.88 92 ALA A C 1
ATOM 710 O O . ALA A 1 92 ? 1.959 -5.936 3.755 1.00 95.88 92 ALA A O 1
ATOM 711 N N . PHE A 1 93 ? 0.495 -4.400 3.035 1.00 96.62 93 PHE A N 1
ATOM 712 C CA . PHE A 1 93 ? 0.469 -4.921 1.670 1.00 96.62 93 PHE A CA 1
ATOM 713 C C . PHE A 1 93 ? 1.696 -4.411 0.908 1.00 96.62 93 PHE A C 1
ATOM 715 O O . PHE A 1 93 ? 1.850 -3.204 0.709 1.00 96.62 93 PHE A O 1
ATOM 722 N N . ARG A 1 94 ? 2.574 -5.334 0.492 1.00 94.62 94 ARG A N 1
ATOM 723 C CA . ARG A 1 94 ? 3.86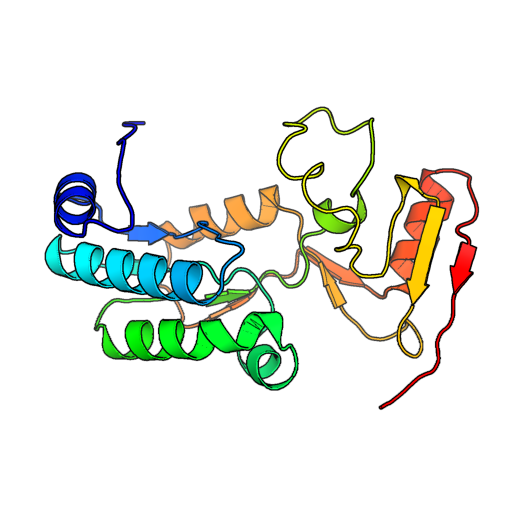2 -5.035 -0.158 1.00 94.62 94 ARG A CA 1
ATOM 724 C C . ARG A 1 94 ? 3.877 -5.550 -1.609 1.00 94.62 94 ARG A C 1
ATOM 726 O O . ARG A 1 94 ? 4.388 -6.645 -1.852 1.00 94.62 94 ARG A O 1
ATOM 733 N N . PRO A 1 95 ? 3.301 -4.811 -2.575 1.00 93.88 95 PRO A N 1
ATOM 734 C CA . PRO A 1 95 ? 3.258 -5.218 -3.983 1.00 93.88 95 PRO A CA 1
ATOM 735 C C . PRO A 1 95 ? 4.518 -4.916 -4.791 1.00 93.88 95 PRO A C 1
ATOM 737 O O . PRO A 1 95 ? 4.592 -5.298 -5.960 1.00 93.88 95 PRO A O 1
ATOM 740 N N . GLY A 1 96 ? 5.492 -4.217 -4.202 1.00 91.06 96 GLY A N 1
ATOM 741 C CA . GLY A 1 96 ? 6.583 -3.631 -4.970 1.00 91.06 96 GLY A CA 1
ATOM 742 C C . GLY A 1 96 ? 6.059 -2.491 -5.841 1.00 91.06 96 GLY A C 1
ATOM 743 O O . GLY A 1 96 ? 5.300 -1.644 -5.370 1.00 91.06 96 GLY A O 1
ATOM 744 N N . LEU A 1 97 ? 6.464 -2.465 -7.107 1.00 87.31 97 LEU A N 1
ATOM 745 C CA . LEU A 1 97 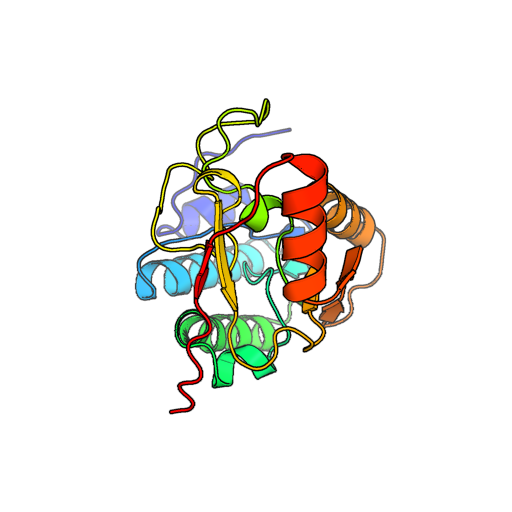? 6.050 -1.445 -8.057 1.00 87.31 97 LEU A CA 1
ATOM 746 C C . LEU A 1 97 ? 4.715 -1.784 -8.718 1.00 87.31 97 LEU A C 1
ATOM 748 O O . LEU A 1 97 ? 4.478 -2.915 -9.136 1.00 87.31 97 LEU A O 1
ATOM 752 N N . PHE A 1 98 ? 3.857 -0.786 -8.907 1.00 87.62 98 PHE A N 1
ATOM 753 C CA . PHE A 1 98 ? 2.637 -0.986 -9.684 1.00 87.62 98 PHE A CA 1
ATOM 754 C C . PHE A 1 98 ? 3.007 -1.051 -11.163 1.00 87.62 98 PHE A C 1
ATOM 756 O O . PHE A 1 98 ? 3.479 -0.062 -11.726 1.00 87.62 98 PHE A O 1
ATOM 763 N N . LEU A 1 99 ? 2.759 -2.187 -11.818 1.00 85.56 99 LEU A N 1
ATOM 764 C CA . LEU A 1 99 ? 3.060 -2.367 -13.244 1.00 85.56 99 LEU A CA 1
ATOM 765 C C . LEU A 1 99 ? 2.424 -1.257 -14.091 1.00 85.56 99 LEU A C 1
ATOM 767 O O . LEU A 1 99 ? 3.049 -0.733 -15.011 1.00 85.56 99 LEU A O 1
ATOM 771 N N . ASN A 1 100 ? 1.208 -0.839 -13.744 1.00 80.31 100 ASN A N 1
ATOM 772 C CA . ASN A 1 100 ? 0.471 0.204 -14.449 1.00 80.31 100 ASN A CA 1
ATOM 773 C C . ASN A 1 100 ? 1.231 1.543 -14.496 1.00 80.31 100 ASN A C 1
ATOM 775 O O . ASN A 1 100 ? 1.035 2.312 -15.435 1.00 80.31 100 ASN A O 1
ATOM 779 N N . PHE A 1 101 ? 2.126 1.819 -13.539 1.00 77.56 101 PHE A N 1
ATOM 780 C CA . PHE A 1 101 ? 2.942 3.039 -13.535 1.00 77.56 101 PHE A CA 1
ATOM 781 C C . PHE A 1 101 ? 3.974 3.067 -14.674 1.00 77.56 101 PHE A C 1
ATOM 783 O O . PHE A 1 101 ? 4.398 4.144 -15.078 1.00 77.56 101 PHE A O 1
ATOM 790 N N . THR A 1 102 ? 4.316 1.921 -15.272 1.00 72.88 102 THR A N 1
ATOM 791 C CA . THR A 1 102 ? 5.167 1.865 -16.479 1.00 72.88 102 THR A CA 1
ATOM 792 C C . THR A 1 102 ? 4.430 2.310 -17.747 1.00 72.88 102 THR A C 1
ATOM 794 O O . THR A 1 102 ? 5.046 2.786 -18.698 1.00 72.88 102 THR A O 1
ATOM 797 N N . ALA A 1 103 ? 3.096 2.211 -17.760 1.00 66.75 103 ALA A N 1
ATOM 798 C CA . ALA A 1 103 ? 2.246 2.624 -18.877 1.00 66.75 103 ALA A CA 1
ATOM 799 C C . ALA A 1 103 ? 1.818 4.103 -18.792 1.00 66.75 103 ALA A C 1
ATOM 801 O O . ALA A 1 103 ? 0.921 4.535 -19.523 1.00 66.75 103 ALA A O 1
ATOM 802 N N . PHE A 1 104 ? 2.447 4.881 -17.905 1.00 65.06 104 PHE A N 1
ATOM 803 C CA . PHE A 1 104 ? 2.172 6.301 -17.722 1.00 65.06 104 PHE A CA 1
ATOM 804 C C . PHE A 1 104 ? 2.265 7.078 -19.049 1.00 65.06 104 PHE A C 1
ATOM 806 O O . PHE A 1 104 ? 3.148 6.839 -19.875 1.00 65.06 104 PHE A O 1
ATOM 813 N N . GLY A 1 105 ? 1.328 8.007 -19.268 1.00 53.94 105 GLY A N 1
ATOM 814 C CA . GLY A 1 105 ? 1.237 8.810 -20.493 1.00 53.94 105 GLY A CA 1
ATOM 815 C C . GLY A 1 105 ? 0.665 8.081 -21.718 1.00 53.94 105 GLY A C 1
ATOM 816 O O . GLY A 1 105 ? 0.519 8.699 -22.772 1.00 53.94 105 GLY A O 1
ATOM 817 N N . SER A 1 106 ? 0.325 6.790 -21.617 1.00 57.97 106 SER A N 1
ATOM 818 C CA . SER A 1 106 ? -0.291 6.054 -22.724 1.00 57.97 106 SER A CA 1
ATOM 819 C C . SER A 1 106 ? -1.727 6.526 -22.966 1.00 57.97 106 SER A C 1
ATOM 821 O O . SER A 1 106 ? -2.582 6.434 -22.090 1.00 57.97 106 SER A O 1
ATOM 823 N N . THR A 1 107 ? -2.022 6.968 -24.189 1.00 54.62 107 THR A N 1
ATOM 824 C CA . THR A 1 107 ? -3.379 7.344 -24.632 1.00 54.62 107 THR A CA 1
ATOM 825 C C . THR A 1 107 ? -4.265 6.141 -24.971 1.00 54.62 107 THR A C 1
ATOM 827 O O . THR A 1 107 ? -5.396 6.317 -25.408 1.00 54.62 107 THR A O 1
ATOM 830 N N . LYS A 1 108 ? -3.748 4.915 -24.809 1.00 57.56 108 LYS A N 1
ATOM 831 C CA . LYS A 1 108 ? -4.417 3.660 -25.188 1.00 57.56 108 LYS A CA 1
ATOM 832 C C . LYS A 1 108 ? -4.995 2.881 -24.001 1.00 57.56 108 LYS A C 1
ATOM 834 O O . LYS A 1 108 ? -5.373 1.726 -24.165 1.00 57.56 108 LYS A O 1
ATOM 839 N N . LEU A 1 109 ? -5.011 3.464 -22.803 1.00 56.34 109 LEU A N 1
ATOM 840 C CA . LEU A 1 109 ? -5.605 2.828 -21.628 1.00 56.34 109 LEU A CA 1
ATOM 841 C C . LEU A 1 109 ? -7.119 3.086 -21.631 1.00 56.34 109 LEU A C 1
ATOM 843 O O . LEU A 1 109 ? -7.552 4.216 -21.448 1.00 56.34 109 LEU A O 1
ATOM 847 N N . GLU A 1 110 ? -7.918 2.037 -21.845 1.00 53.44 110 GLU A N 1
ATOM 848 C CA . GLU A 1 110 ? -9.391 2.123 -21.895 1.00 53.44 110 GLU A CA 1
ATOM 849 C C . GLU A 1 110 ? -10.048 2.326 -20.510 1.00 53.44 110 GLU A C 1
ATOM 851 O O . GLU A 1 110 ? -11.235 2.642 -20.432 1.00 53.44 110 GLU A O 1
ATOM 856 N N . ARG A 1 111 ? -9.301 2.162 -19.403 1.00 50.28 111 ARG A N 1
ATOM 857 C CA . ARG A 1 111 ? -9.791 2.376 -18.026 1.00 50.28 111 ARG A CA 1
ATOM 858 C C . ARG A 1 111 ? -9.294 3.703 -17.438 1.00 50.28 111 ARG A C 1
ATOM 860 O O . ARG A 1 111 ? -8.100 3.978 -17.439 1.00 50.28 111 ARG A O 1
ATOM 867 N N . ASP A 1 112 ? -10.265 4.466 -16.927 1.00 49.62 112 ASP A N 1
ATOM 868 C CA . ASP A 1 112 ? -10.235 5.769 -16.237 1.00 49.62 112 ASP A CA 1
ATOM 869 C C . ASP A 1 112 ? -8.924 6.579 -16.313 1.00 49.62 112 ASP A C 1
ATOM 871 O O . ASP A 1 112 ? -7.997 6.467 -15.508 1.00 49.62 112 ASP A O 1
ATOM 875 N N . GLU A 1 113 ? -8.919 7.489 -17.281 1.00 47.25 113 GLU A N 1
ATOM 876 C CA . GLU A 1 113 ? -7.863 8.418 -17.674 1.00 47.25 113 GLU A CA 1
ATOM 877 C C . GLU A 1 113 ? -7.411 9.435 -16.596 1.00 47.25 113 GLU A C 1
ATOM 879 O O . GLU A 1 113 ? -6.705 10.392 -16.917 1.00 47.25 113 GLU A O 1
ATOM 884 N N . ARG A 1 114 ? -7.823 9.303 -15.329 1.00 47.16 114 ARG A N 1
ATOM 885 C CA . ARG A 1 114 ? -7.652 10.354 -14.302 1.00 47.16 114 ARG A CA 1
ATOM 886 C C . ARG A 1 114 ? -6.482 10.139 -13.352 1.00 47.16 114 ARG A C 1
ATOM 888 O O . ARG A 1 114 ? -5.868 11.117 -12.941 1.00 47.16 114 ARG A O 1
ATOM 895 N N . VAL A 1 115 ? -6.118 8.895 -13.045 1.00 47.41 115 VAL A N 1
ATOM 896 C CA . VAL A 1 115 ? -5.002 8.605 -12.120 1.00 47.41 115 VAL A CA 1
ATOM 897 C C . VAL A 1 115 ? -3.639 8.839 -12.795 1.00 47.41 115 VAL A C 1
ATOM 899 O O . VAL A 1 115 ? -2.671 9.217 -12.146 1.00 47.41 115 VAL A O 1
ATOM 902 N N . PHE A 1 116 ? -3.581 8.711 -14.124 1.00 46.75 116 PHE A N 1
ATOM 903 C CA . PHE A 1 116 ? -2.341 8.729 -14.911 1.00 46.75 116 PHE A CA 1
ATOM 904 C C . PHE A 1 116 ? -2.060 10.045 -15.657 1.00 46.75 116 PHE A C 1
ATOM 906 O O . PHE A 1 116 ? -1.053 10.144 -16.351 1.00 46.75 116 PHE A O 1
ATOM 913 N N . LYS A 1 117 ? -2.924 11.063 -15.540 1.00 43.19 117 LYS A N 1
ATOM 914 C CA . LYS A 1 117 ? -2.683 12.407 -16.112 1.00 43.19 117 LYS A CA 1
ATOM 915 C C . LYS A 1 117 ? -2.040 13.383 -15.113 1.00 43.19 117 LYS A C 1
ATOM 917 O O . LYS A 1 117 ? -1.632 14.467 -15.513 1.00 43.19 117 LYS A O 1
ATOM 922 N N . ALA A 1 118 ? -1.957 13.021 -13.829 1.00 40.72 118 ALA A N 1
ATOM 923 C CA . ALA A 1 118 ? -1.742 13.979 -12.741 1.00 40.72 118 ALA A CA 1
ATOM 924 C C . ALA A 1 118 ? -0.278 14.303 -12.391 1.00 40.72 118 ALA A C 1
ATOM 926 O O . ALA A 1 118 ? -0.062 15.224 -11.610 1.00 40.72 118 ALA A O 1
ATOM 927 N N . SER A 1 119 ? 0.733 13.611 -12.932 1.00 45.22 119 SER A N 1
ATOM 928 C CA . SER A 1 119 ? 2.123 14.035 -12.698 1.00 45.22 119 SER A CA 1
ATOM 929 C C . SER A 1 119 ? 3.107 13.540 -13.765 1.00 45.22 119 SER A C 1
ATOM 931 O O . SER A 1 119 ? 3.554 12.396 -13.693 1.00 45.22 119 SER A O 1
ATOM 933 N N . PRO A 1 120 ? 3.491 14.375 -14.752 1.00 45.38 120 PRO A N 1
ATOM 934 C CA . PRO A 1 120 ? 4.539 14.040 -15.724 1.00 45.38 120 PRO A CA 1
ATOM 935 C C . PRO A 1 120 ? 5.933 13.797 -15.103 1.00 45.38 120 PRO A C 1
ATOM 937 O O . PRO A 1 120 ? 6.862 13.435 -15.824 1.00 45.38 120 PRO A O 1
ATOM 940 N N . GLU A 1 121 ? 6.080 13.954 -13.783 1.00 46.06 121 GLU A N 1
ATOM 941 C CA . GLU A 1 121 ? 7.349 13.920 -13.046 1.00 46.06 121 GLU A CA 1
ATOM 942 C C . GLU A 1 121 ? 7.600 12.613 -12.270 1.00 46.06 121 GLU A C 1
ATOM 944 O O . GLU A 1 121 ? 8.638 12.481 -11.629 1.00 46.06 121 GLU A O 1
ATOM 949 N N . PHE A 1 122 ? 6.703 11.618 -12.353 1.00 53.22 122 PHE A N 1
ATOM 950 C CA . PHE A 1 122 ? 6.828 10.337 -11.632 1.00 53.22 122 PHE A CA 1
ATOM 951 C C . PHE A 1 122 ? 7.105 9.081 -12.501 1.00 53.22 122 PHE A C 1
ATOM 953 O O . PHE A 1 122 ? 6.580 8.008 -12.189 1.00 53.22 122 PHE A O 1
ATOM 960 N N . PRO A 1 123 ? 7.904 9.116 -13.591 1.00 54.62 123 PRO A N 1
ATOM 961 C CA . PRO A 1 123 ? 8.273 7.870 -14.253 1.00 54.62 123 PRO A CA 1
ATOM 962 C C . PRO A 1 123 ? 9.229 7.087 -13.345 1.00 54.62 123 PRO A C 1
ATOM 964 O O . PRO A 1 123 ? 10.321 7.563 -13.038 1.00 54.62 123 PRO A O 1
ATOM 967 N N . ILE A 1 124 ? 8.854 5.869 -12.940 1.00 65.06 124 ILE A N 1
ATOM 968 C CA . ILE A 1 124 ? 9.787 4.925 -12.300 1.00 65.06 124 ILE A CA 1
ATOM 969 C C . ILE A 1 124 ? 10.730 4.379 -13.370 1.00 65.06 124 ILE A C 1
ATOM 971 O O . ILE A 1 124 ? 10.581 3.259 -13.851 1.00 65.06 124 ILE A O 1
ATOM 975 N N . GLY A 1 125 ? 11.627 5.239 -13.843 1.00 70.25 125 GLY A N 1
ATOM 976 C CA . GLY A 1 125 ? 12.631 4.924 -14.851 1.00 70.25 125 GLY A CA 1
ATOM 977 C C . GLY A 1 125 ? 12.101 4.572 -16.245 1.00 70.25 125 GLY A C 1
ATOM 978 O O . GLY A 1 125 ? 12.894 4.452 -17.166 1.00 70.25 125 GLY A O 1
ATOM 979 N N . LEU A 1 126 ? 10.789 4.425 -16.466 1.00 77.12 126 LEU A N 1
ATOM 980 C CA . LEU A 1 126 ? 10.236 4.048 -17.770 1.00 77.12 126 LEU A CA 1
ATOM 981 C C . LEU A 1 126 ? 8.992 4.869 -18.122 1.00 77.12 126 LEU A C 1
ATOM 983 O O . LEU A 1 126 ? 7.984 4.841 -17.421 1.00 77.12 126 LEU A O 1
ATOM 987 N N . ASN A 1 127 ? 9.062 5.576 -19.248 1.00 74.31 127 ASN A N 1
ATOM 988 C CA . ASN A 1 127 ? 7.954 6.294 -19.865 1.00 74.31 127 ASN A CA 1
ATOM 989 C C . ASN A 1 127 ? 7.747 5.757 -21.288 1.00 74.31 127 ASN A C 1
ATOM 991 O O . ASN A 1 127 ? 8.338 6.250 -22.253 1.00 74.31 127 ASN A O 1
ATOM 995 N N . ILE A 1 128 ? 6.893 4.736 -21.407 1.00 75.00 128 ILE A N 1
ATOM 996 C CA . ILE A 1 128 ? 6.613 4.045 -22.676 1.00 75.00 128 ILE A CA 1
ATOM 997 C C . ILE A 1 128 ? 6.009 5.003 -23.713 1.00 75.00 128 ILE A C 1
ATOM 999 O O . ILE A 1 128 ? 6.314 4.908 -24.901 1.00 75.00 128 ILE A O 1
ATOM 1003 N N . ALA A 1 129 ? 5.169 5.949 -23.283 1.00 71.19 129 ALA A N 1
ATOM 1004 C CA . ALA A 1 129 ? 4.514 6.893 -24.185 1.00 71.19 129 ALA A CA 1
ATOM 1005 C C . ALA A 1 129 ? 5.501 7.876 -24.830 1.00 71.19 129 ALA A C 1
ATOM 1007 O O . ALA A 1 129 ? 5.418 8.134 -26.032 1.00 71.19 129 ALA A O 1
ATOM 1008 N N . ALA A 1 130 ? 6.451 8.386 -24.043 1.00 72.88 130 ALA A N 1
ATOM 1009 C CA . ALA A 1 130 ? 7.516 9.267 -24.514 1.00 72.88 130 ALA A CA 1
ATOM 1010 C C . ALA A 1 130 ? 8.681 8.509 -25.171 1.00 72.88 130 ALA A C 1
ATOM 1012 O O . ALA A 1 130 ? 9.563 9.143 -25.746 1.00 72.88 130 ALA A O 1
ATOM 1013 N N . GLY A 1 131 ? 8.703 7.176 -25.082 1.00 76.00 131 GLY A N 1
ATOM 1014 C CA . GLY A 1 131 ? 9.822 6.372 -25.554 1.00 76.00 131 GLY A CA 1
ATOM 1015 C C . GLY A 1 131 ? 11.112 6.647 -24.774 1.00 76.00 131 GLY A C 1
ATOM 1016 O O . GLY A 1 131 ? 12.179 6.681 -25.380 1.00 76.00 131 GLY A O 1
ATOM 1017 N N . ARG A 1 132 ? 11.021 6.932 -23.467 1.00 77.44 132 ARG A N 1
ATOM 1018 C CA . ARG A 1 132 ? 12.163 7.315 -22.621 1.00 77.44 132 ARG A CA 1
ATOM 1019 C C . ARG A 1 132 ? 12.354 6.311 -21.495 1.00 77.44 132 ARG A C 1
ATOM 1021 O O . ARG A 1 132 ? 11.397 5.998 -20.786 1.00 77.44 132 ARG A O 1
ATOM 1028 N N . ALA A 1 133 ? 13.595 5.891 -21.291 1.00 81.75 133 ALA A N 1
ATOM 1029 C CA . ALA A 1 133 ? 14.005 5.118 -20.129 1.00 81.75 133 ALA A CA 1
ATOM 1030 C C . ALA A 1 133 ? 15.144 5.832 -19.389 1.00 81.75 133 ALA A C 1
ATOM 1032 O O . ALA A 1 133 ? 16.116 6.266 -20.005 1.00 81.75 133 ALA A O 1
ATOM 1033 N N . ASP A 1 134 ? 15.007 5.946 -18.077 1.00 80.81 134 ASP A N 1
ATOM 1034 C CA . ASP A 1 134 ? 16.025 6.415 -17.148 1.00 80.81 134 ASP A CA 1
ATOM 1035 C C . ASP A 1 134 ? 16.408 5.235 -16.250 1.00 80.81 134 ASP A C 1
ATOM 1037 O O . ASP A 1 134 ? 15.603 4.763 -15.443 1.00 80.81 134 ASP A O 1
ATOM 1041 N N . VAL A 1 135 ? 17.595 4.677 -16.488 1.00 84.62 135 VAL A N 1
ATOM 1042 C CA . VAL A 1 135 ? 18.027 3.413 -15.883 1.00 84.62 135 VAL A CA 1
ATOM 1043 C C . VAL A 1 135 ? 19.076 3.709 -14.811 1.00 84.62 135 VAL A C 1
ATOM 1045 O O . VAL A 1 135 ? 20.244 3.912 -15.158 1.00 84.62 135 VAL A O 1
ATOM 1048 N N . PRO A 1 136 ? 18.698 3.739 -13.518 1.00 78.06 136 PRO A N 1
ATOM 1049 C CA . PRO A 1 136 ? 19.657 3.899 -12.438 1.00 78.06 136 PRO A CA 1
ATOM 1050 C C . PRO A 1 136 ? 20.543 2.656 -12.316 1.00 78.06 136 PRO A C 1
ATOM 1052 O O . PRO A 1 136 ? 20.069 1.523 -12.401 1.00 78.06 136 PRO A O 1
ATOM 1055 N N . GLY A 1 137 ? 21.833 2.873 -12.057 1.00 84.31 137 GLY A N 1
ATOM 1056 C CA . GLY A 1 137 ? 22.785 1.782 -11.851 1.00 84.31 137 GLY A CA 1
ATOM 1057 C C . GLY A 1 137 ? 22.986 0.926 -13.104 1.00 84.31 137 GLY A C 1
ATOM 1058 O O . GLY A 1 137 ? 23.175 1.453 -14.202 1.00 84.31 137 GLY A O 1
ATOM 1059 N N . SER A 1 138 ? 23.009 -0.400 -12.937 1.00 90.12 138 SER A N 1
ATOM 1060 C CA . SER A 1 138 ? 23.180 -1.324 -14.067 1.00 90.12 138 SER A CA 1
ATOM 1061 C C . SER A 1 138 ? 21.874 -1.588 -14.823 1.00 90.12 138 SER A C 1
ATOM 1063 O O . SER A 1 138 ? 21.902 -1.939 -16.006 1.00 90.12 138 SER A O 1
ATOM 1065 N N . GLY A 1 139 ? 20.735 -1.416 -14.146 1.00 89.00 139 GLY A N 1
ATOM 1066 C CA . GLY A 1 139 ? 19.425 -1.808 -14.650 1.00 89.00 139 GLY A CA 1
ATOM 1067 C C . GLY A 1 139 ? 19.168 -3.312 -14.579 1.00 89.00 139 GLY A C 1
ATOM 1068 O O . GLY A 1 139 ? 18.126 -3.743 -15.068 1.00 89.00 139 GLY A O 1
ATOM 1069 N N . GLU A 1 140 ? 20.088 -4.087 -13.993 1.00 93.38 140 GLU A N 1
ATOM 1070 C CA . GLU A 1 140 ? 20.000 -5.541 -13.775 1.00 93.38 140 GLU A CA 1
ATOM 1071 C C . GLU A 1 140 ? 19.533 -5.896 -12.355 1.00 93.38 140 GLU A C 1
ATOM 1073 O O . GLU A 1 140 ? 19.301 -7.063 -12.028 1.00 93.38 140 GLU A O 1
ATOM 1078 N N . GLU A 1 141 ? 19.391 -4.898 -11.484 1.00 90.44 141 GLU A N 1
ATOM 1079 C CA . GLU A 1 141 ? 18.868 -5.080 -10.141 1.00 90.44 141 GLU A CA 1
ATOM 1080 C C . GLU A 1 141 ? 17.420 -5.582 -10.210 1.00 90.44 141 GLU A C 1
ATOM 1082 O O . GLU A 1 141 ? 16.580 -5.061 -10.950 1.00 90.44 141 GLU A O 1
ATOM 1087 N N . ARG A 1 142 ? 17.122 -6.625 -9.426 1.00 91.44 142 ARG A N 1
ATOM 1088 C CA . ARG A 1 142 ? 15.791 -7.230 -9.414 1.00 91.44 142 ARG A CA 1
ATOM 1089 C C . ARG A 1 142 ? 14.786 -6.295 -8.766 1.00 91.44 142 ARG A C 1
ATOM 1091 O O . ARG A 1 142 ? 14.950 -5.903 -7.612 1.00 91.44 142 ARG A O 1
ATOM 1098 N N . LEU A 1 143 ? 13.697 -6.049 -9.477 1.00 87.75 143 LEU A N 1
ATOM 1099 C CA . LEU A 1 143 ? 12.527 -5.364 -8.968 1.00 87.75 143 LEU A CA 1
ATOM 1100 C C . LEU A 1 143 ? 11.296 -6.266 -9.053 1.00 87.75 143 LEU A C 1
ATOM 1102 O O . LEU A 1 143 ? 11.149 -7.096 -9.951 1.00 87.75 143 LEU A O 1
ATOM 1106 N N . ASN A 1 144 ? 10.416 -6.099 -8.075 1.00 90.88 144 ASN A N 1
ATOM 1107 C CA . ASN A 1 144 ? 9.111 -6.731 -8.055 1.00 90.88 144 ASN A CA 1
ATOM 1108 C C . ASN A 1 144 ? 8.083 -5.759 -8.641 1.00 90.88 144 ASN A C 1
ATOM 1110 O O . ASN A 1 144 ? 8.000 -4.619 -8.175 1.00 90.88 144 ASN A O 1
ATOM 1114 N N . ILE A 1 145 ? 7.310 -6.213 -9.625 1.00 90.06 145 ILE A N 1
ATOM 1115 C CA . ILE A 1 145 ? 6.181 -5.475 -10.187 1.00 90.06 145 ILE A CA 1
ATOM 1116 C C . ILE A 1 145 ? 4.911 -6.302 -10.045 1.00 90.06 145 ILE A C 1
ATOM 1118 O O . ILE A 1 145 ? 4.910 -7.509 -10.292 1.00 90.06 145 ILE A O 1
ATOM 1122 N N . THR A 1 146 ? 3.806 -5.640 -9.732 1.00 93.25 146 THR A N 1
ATOM 1123 C CA . THR A 1 146 ? 2.503 -6.296 -9.619 1.00 93.25 146 THR A CA 1
ATOM 1124 C C . THR A 1 146 ? 1.438 -5.468 -10.331 1.00 93.25 146 THR A C 1
ATOM 1126 O O . THR A 1 146 ? 1.418 -4.238 -10.240 1.00 93.25 146 THR A O 1
ATOM 1129 N N . PHE A 1 147 ? 0.566 -6.134 -11.090 1.00 90.44 147 PHE A N 1
ATOM 1130 C CA . PHE A 1 147 ? -0.562 -5.490 -11.756 1.00 90.44 147 PHE A CA 1
ATOM 1131 C C . PHE A 1 147 ? -1.623 -5.089 -10.729 1.00 90.44 147 PHE A C 1
ATOM 1133 O O . PHE A 1 147 ? -1.916 -5.854 -9.814 1.00 90.44 147 PHE A O 1
ATOM 1140 N N . THR A 1 148 ? -2.212 -3.899 -10.858 1.00 89.31 148 THR A N 1
ATOM 1141 C CA . THR A 1 148 ? -3.139 -3.374 -9.837 1.00 89.31 148 THR A CA 1
ATOM 1142 C C . THR A 1 148 ? -4.353 -4.266 -9.597 1.00 89.31 148 THR A C 1
ATOM 1144 O O . THR A 1 148 ? -4.816 -4.349 -8.461 1.00 89.31 148 THR A O 1
ATOM 1147 N N . ASP A 1 149 ? -4.849 -4.958 -10.627 1.00 89.44 149 ASP A N 1
ATOM 1148 C CA . ASP A 1 149 ? -5.991 -5.868 -10.472 1.00 89.44 149 ASP A CA 1
ATOM 1149 C C . ASP A 1 149 ? -5.591 -7.115 -9.658 1.00 89.44 149 ASP A C 1
ATOM 1151 O O . ASP A 1 149 ? -6.379 -7.579 -8.836 1.00 89.44 149 ASP A O 1
ATOM 1155 N N . ASP A 1 150 ? -4.348 -7.595 -9.793 1.00 94.75 150 ASP A N 1
ATOM 1156 C CA . ASP A 1 150 ? -3.817 -8.693 -8.973 1.00 94.75 150 ASP A CA 1
ATOM 1157 C C . ASP A 1 150 ? -3.603 -8.248 -7.520 1.00 94.75 150 ASP A C 1
ATOM 1159 O O . ASP A 1 150 ? -3.908 -8.999 -6.593 1.00 94.75 150 ASP A O 1
ATOM 1163 N N . ILE A 1 151 ? -3.148 -7.006 -7.303 1.00 95.50 151 ILE A N 1
ATOM 1164 C CA . ILE A 1 151 ? -3.037 -6.406 -5.961 1.00 95.50 151 ILE A CA 1
ATOM 1165 C C . ILE A 1 151 ? -4.416 -6.361 -5.292 1.00 95.50 151 ILE A C 1
ATOM 1167 O O . ILE A 1 151 ? -4.568 -6.781 -4.144 1.00 95.50 151 ILE A O 1
ATOM 1171 N N . ALA A 1 152 ? -5.432 -5.875 -6.013 1.00 94.56 152 ALA A N 1
ATOM 1172 C CA . ALA A 1 152 ? -6.800 -5.795 -5.513 1.00 94.56 152 ALA A CA 1
ATOM 1173 C C . ALA A 1 152 ? -7.386 -7.187 -5.232 1.00 94.56 152 ALA A C 1
ATOM 1175 O O . ALA A 1 152 ? -7.998 -7.391 -4.183 1.00 94.56 152 ALA A O 1
ATOM 1176 N N . GLY A 1 153 ? -7.158 -8.150 -6.130 1.00 95.94 153 GLY A N 1
ATOM 1177 C CA . GLY A 1 153 ? -7.570 -9.541 -5.953 1.00 95.94 153 GLY A CA 1
ATOM 1178 C C . GLY A 1 153 ? -6.927 -10.184 -4.725 1.00 95.94 153 GLY A C 1
ATOM 1179 O O . GLY A 1 153 ? -7.625 -10.795 -3.917 1.00 95.94 153 GLY A O 1
ATOM 1180 N N . PHE A 1 154 ? -5.622 -9.983 -4.531 1.00 96.38 154 PHE A N 1
ATOM 1181 C CA . PHE A 1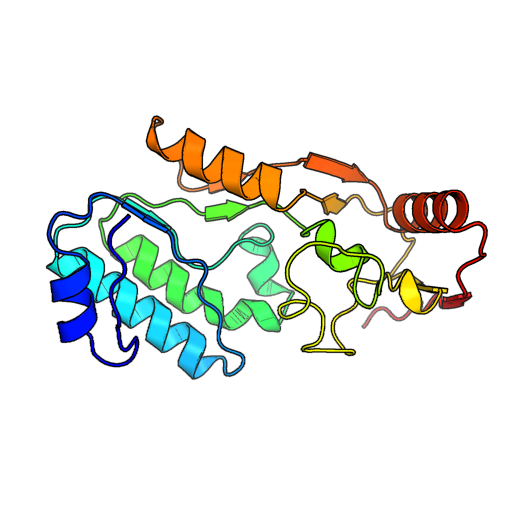 154 ? -4.901 -10.461 -3.353 1.00 96.38 154 PHE A CA 1
ATOM 1182 C C . PHE A 1 154 ? -5.443 -9.835 -2.061 1.00 96.38 154 PHE A C 1
ATOM 1184 O O . PHE A 1 154 ? -5.734 -10.547 -1.100 1.00 96.38 154 PHE A O 1
ATOM 1191 N N . ALA A 1 155 ? -5.615 -8.511 -2.031 1.00 96.88 155 ALA A N 1
ATOM 1192 C CA . ALA A 1 155 ? -6.136 -7.806 -0.864 1.00 96.88 155 ALA A CA 1
ATOM 1193 C C . ALA A 1 155 ? -7.559 -8.259 -0.507 1.00 96.88 155 ALA A C 1
ATOM 1195 O O . ALA A 1 155 ? -7.845 -8.504 0.665 1.00 96.88 155 ALA A O 1
ATOM 1196 N N . ALA A 1 156 ? -8.432 -8.433 -1.502 1.00 96.75 156 ALA A N 1
ATOM 1197 C CA . ALA A 1 156 ? -9.775 -8.963 -1.296 1.00 96.75 156 ALA A CA 1
ATOM 1198 C C . ALA A 1 156 ? -9.743 -10.398 -0.746 1.00 96.75 156 ALA A C 1
ATOM 1200 O O . ALA A 1 156 ? -10.388 -10.673 0.261 1.00 96.75 156 ALA A O 1
ATOM 1201 N N . ALA A 1 157 ? -8.941 -11.287 -1.342 1.00 96.81 157 ALA A N 1
ATOM 1202 C CA . ALA A 1 157 ? -8.800 -12.669 -0.880 1.00 96.81 157 ALA A CA 1
ATOM 1203 C C . ALA A 1 157 ? -8.214 -12.766 0.541 1.00 96.81 157 ALA A C 1
ATOM 1205 O O . ALA A 1 157 ? -8.569 -13.665 1.298 1.00 96.81 157 ALA A O 1
ATOM 1206 N N . SER A 1 158 ? -7.358 -11.817 0.940 1.00 96.38 158 SER A N 1
ATOM 1207 C CA . SER A 1 158 ? -6.784 -11.767 2.292 1.00 96.38 158 SER A CA 1
ATOM 1208 C C . SER A 1 158 ? -7.816 -11.525 3.397 1.00 96.38 158 SER A C 1
ATOM 1210 O O . SER A 1 158 ? -7.515 -11.729 4.573 1.00 96.38 158 SER A O 1
ATOM 1212 N N . LEU A 1 159 ? -9.028 -11.064 3.063 1.00 96.75 159 LEU A N 1
ATOM 1213 C CA . LEU A 1 159 ? -10.087 -10.868 4.054 1.00 96.75 159 LEU A CA 1
ATOM 1214 C C . LEU A 1 159 ? -10.511 -12.196 4.694 1.00 96.75 159 LEU A C 1
ATOM 1216 O O . LEU A 1 159 ? -10.837 -12.208 5.880 1.00 96.75 159 LEU A O 1
ATOM 1220 N N . ASP A 1 160 ? -10.412 -13.295 3.944 1.00 96.81 160 ASP A N 1
ATOM 1221 C CA . ASP A 1 160 ? -10.788 -14.644 4.378 1.00 96.81 160 ASP A CA 1
ATOM 1222 C C . ASP A 1 160 ? -9.625 -15.413 5.033 1.00 96.81 160 ASP A C 1
ATOM 1224 O O . ASP A 1 160 ? -9.740 -16.604 5.327 1.00 96.81 160 ASP A O 1
ATOM 1228 N N . THR A 1 161 ? -8.487 -14.753 5.274 1.00 94.50 161 THR A N 1
ATOM 1229 C CA . THR A 1 161 ? -7.304 -15.367 5.887 1.00 94.50 161 THR A CA 1
ATOM 1230 C C . THR A 1 161 ? -6.936 -14.699 7.207 1.00 94.50 161 THR A C 1
ATOM 1232 O O . THR A 1 161 ? -7.414 -13.615 7.555 1.00 94.50 161 THR A O 1
ATOM 1235 N N . GLU A 1 162 ? -6.031 -15.335 7.948 1.00 94.12 162 GLU A N 1
ATOM 1236 C CA . GLU A 1 162 ? -5.300 -14.648 9.010 1.00 94.12 162 GLU A CA 1
ATOM 1237 C C . GLU A 1 162 ? -4.294 -13.666 8.412 1.00 94.12 162 GLU A C 1
ATOM 1239 O O . GLU A 1 162 ? -3.615 -13.970 7.426 1.00 94.12 162 GLU A O 1
ATOM 1244 N N . TRP A 1 163 ? -4.201 -12.478 9.008 1.00 96.50 163 TRP A N 1
ATOM 1245 C CA . TRP A 1 163 ? -3.248 -11.459 8.586 1.00 96.50 163 TRP A CA 1
ATOM 1246 C C . TRP A 1 163 ? -1.930 -11.621 9.329 1.00 96.50 163 TRP A C 1
ATOM 1248 O O . TRP A 1 163 ? -1.875 -11.577 10.559 1.00 96.50 163 TRP A O 1
ATOM 1258 N N . LYS A 1 164 ? -0.855 -11.759 8.554 1.00 94.88 164 LYS A N 1
ATOM 1259 C CA . LYS A 1 164 ? 0.506 -11.500 9.025 1.00 94.88 164 LYS A CA 1
ATOM 1260 C C . LYS A 1 164 ? 0.741 -9.992 9.048 1.00 94.88 164 LYS A C 1
ATOM 1262 O O . LYS A 1 164 ? 0.102 -9.259 8.296 1.00 94.88 164 LYS A O 1
ATOM 1267 N N . THR A 1 165 ? 1.707 -9.538 9.840 1.00 94.69 165 THR A N 1
ATOM 1268 C CA . THR A 1 165 ? 2.107 -8.121 9.872 1.00 94.69 165 THR A CA 1
ATOM 1269 C C . THR A 1 165 ? 2.582 -7.618 8.510 1.00 94.69 165 THR A C 1
ATOM 1271 O O . THR A 1 165 ? 2.379 -6.452 8.191 1.00 94.69 165 THR A O 1
ATOM 1274 N N . GLU A 1 166 ? 3.118 -8.504 7.667 1.00 93.50 166 GLU A N 1
ATOM 1275 C CA . GLU A 1 166 ? 3.435 -8.219 6.270 1.00 93.50 166 GLU A CA 1
ATOM 1276 C C . GLU A 1 166 ? 2.798 -9.230 5.317 1.00 93.50 166 GLU A C 1
ATOM 1278 O O . GLU A 1 166 ? 2.875 -10.447 5.515 1.00 93.50 166 GLU A O 1
ATOM 1283 N N . SER A 1 167 ? 2.223 -8.701 4.240 1.00 94.50 167 SER A N 1
ATOM 1284 C CA . SER A 1 167 ? 1.648 -9.447 3.128 1.00 94.50 167 SER A CA 1
ATOM 1285 C C . SER A 1 167 ? 2.335 -9.027 1.832 1.00 94.50 167 SER A C 1
ATOM 1287 O O . SER A 1 167 ? 1.888 -8.127 1.115 1.00 94.50 167 SER A O 1
ATOM 1289 N N . GLY A 1 168 ? 3.471 -9.672 1.562 1.00 91.69 168 GLY A N 1
ATOM 1290 C CA . GLY A 1 168 ? 4.209 -9.514 0.314 1.00 91.69 168 GLY A CA 1
ATOM 1291 C C . GLY A 1 168 ? 3.518 -10.203 -0.851 1.00 91.69 168 GLY A C 1
ATOM 1292 O O . GLY A 1 168 ? 3.042 -11.330 -0.724 1.00 91.69 168 GLY A O 1
ATOM 1293 N N . MET A 1 169 ? 3.497 -9.531 -1.996 1.00 92.12 169 MET A N 1
ATOM 1294 C CA . MET A 1 169 ? 2.990 -10.078 -3.250 1.00 92.12 169 MET A CA 1
ATOM 1295 C C . MET A 1 169 ? 3.959 -9.733 -4.370 1.00 92.12 169 MET A C 1
ATOM 1297 O O . MET A 1 169 ? 4.480 -8.621 -4.409 1.00 92.12 169 MET A O 1
ATOM 1301 N N . ALA A 1 170 ? 4.219 -10.695 -5.254 1.00 92.06 170 ALA A N 1
ATOM 1302 C CA . ALA A 1 170 ? 5.091 -10.501 -6.399 1.00 92.06 170 ALA A CA 1
ATOM 1303 C C . ALA A 1 170 ? 4.434 -11.037 -7.665 1.00 92.06 170 ALA A C 1
ATOM 1305 O O . ALA A 1 170 ? 4.416 -12.248 -7.883 1.00 92.06 170 ALA A O 1
ATOM 1306 N N . GLY A 1 171 ? 3.880 -10.136 -8.479 1.00 91.50 171 GLY A N 1
ATOM 1307 C CA . GLY A 1 171 ? 3.311 -10.505 -9.774 1.00 91.50 171 GLY A CA 1
ATOM 1308 C C . GLY A 1 171 ? 4.396 -10.989 -10.735 1.00 91.50 171 GLY A C 1
ATOM 1309 O O . GLY A 1 171 ? 4.274 -12.037 -11.363 1.00 91.50 171 GLY A O 1
ATOM 1310 N N . THR A 1 172 ? 5.495 -10.243 -10.840 1.00 92.19 172 THR A N 1
ATOM 13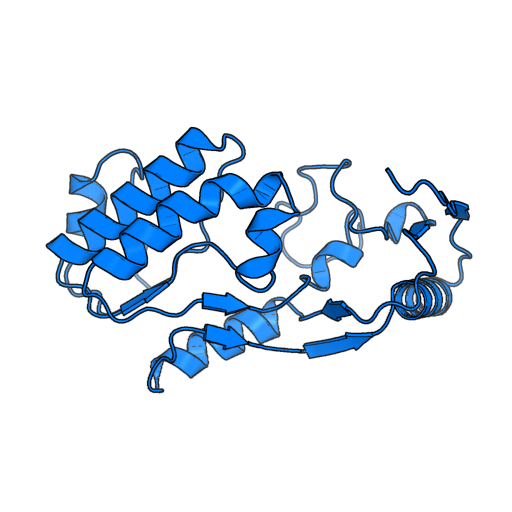11 C CA . THR A 1 172 ? 6.676 -10.614 -11.625 1.00 92.19 172 THR A CA 1
ATOM 1312 C C . THR A 1 172 ? 7.933 -10.021 -11.001 1.00 92.19 172 THR A C 1
ATOM 1314 O O . THR A 1 172 ? 7.952 -8.862 -10.592 1.00 92.19 172 THR A O 1
ATOM 1317 N N . VAL A 1 173 ? 9.006 -10.811 -10.965 1.00 93.50 173 VAL A N 1
ATOM 1318 C CA . VAL A 1 173 ? 10.352 -10.340 -10.616 1.00 93.50 173 VAL A CA 1
ATOM 1319 C C . VAL A 1 173 ? 11.139 -10.175 -11.911 1.00 93.50 173 VAL A C 1
ATOM 1321 O O . VAL A 1 173 ? 11.283 -11.138 -12.659 1.00 93.50 173 VAL A O 1
ATOM 1324 N N . THR A 1 174 ? 11.615 -8.964 -12.180 1.00 93.31 174 THR A N 1
ATOM 1325 C CA . THR A 1 174 ? 12.255 -8.578 -13.448 1.00 93.31 174 THR A CA 1
ATOM 1326 C C . THR A 1 174 ? 13.344 -7.531 -13.207 1.00 93.31 174 THR A C 1
ATOM 1328 O O . THR A 1 174 ? 13.629 -7.191 -12.057 1.00 93.31 174 THR A O 1
ATOM 1331 N N . THR A 1 175 ? 13.959 -7.017 -14.268 1.00 92.88 175 THR A N 1
ATOM 1332 C CA . THR A 1 175 ? 14.929 -5.918 -14.229 1.00 92.88 175 THR A CA 1
ATOM 1333 C C . THR A 1 175 ? 14.435 -4.721 -15.044 1.00 92.88 175 THR A C 1
ATOM 1335 O O . THR A 1 175 ? 13.523 -4.843 -15.869 1.00 92.88 175 THR A O 1
ATOM 1338 N N . LEU A 1 176 ? 15.012 -3.533 -14.833 1.00 88.75 176 LEU A N 1
ATOM 1339 C CA . LEU A 1 176 ? 14.633 -2.360 -15.630 1.00 88.75 176 LEU A CA 1
ATOM 1340 C C . LEU A 1 176 ? 14.996 -2.563 -17.106 1.00 88.75 176 LEU A C 1
ATOM 1342 O O . LEU A 1 176 ? 14.223 -2.179 -17.981 1.00 88.75 176 LEU A O 1
ATOM 1346 N N . ASN A 1 177 ? 16.118 -3.232 -17.389 1.00 91.06 177 ASN A N 1
ATOM 1347 C CA . ASN A 1 177 ? 16.515 -3.574 -18.755 1.00 91.06 177 ASN A CA 1
ATOM 1348 C C . ASN A 1 177 ? 15.520 -4.538 -19.420 1.00 91.06 177 ASN A C 1
ATOM 1350 O O . ASN A 1 177 ? 15.161 -4.346 -20.583 1.00 91.06 177 ASN A O 1
ATOM 1354 N N . GLU A 1 178 ? 15.017 -5.541 -18.697 1.00 92.69 178 GLU A N 1
ATOM 1355 C CA . GLU A 1 178 ? 13.963 -6.427 -19.204 1.00 92.69 178 GLU A CA 1
ATOM 1356 C C . GLU A 1 178 ? 12.670 -5.660 -19.512 1.00 92.69 178 GLU A C 1
ATOM 1358 O O . GLU A 1 178 ? 12.088 -5.852 -20.583 1.00 92.69 178 GLU A O 1
ATOM 1363 N N . LEU A 1 179 ? 12.254 -4.738 -18.637 1.00 89.12 179 LEU A N 1
ATOM 1364 C CA . LEU A 1 179 ? 11.086 -3.885 -18.876 1.00 89.12 179 LEU A CA 1
ATOM 1365 C C . LEU A 1 179 ? 11.252 -2.992 -20.110 1.00 89.12 179 LEU A C 1
ATOM 1367 O O . LEU A 1 179 ? 10.324 -2.886 -20.915 1.00 89.12 179 LEU A O 1
ATOM 1371 N N . VAL A 1 180 ? 12.428 -2.384 -20.294 1.00 87.88 180 VAL A N 1
ATOM 1372 C CA . VAL A 1 180 ? 12.749 -1.594 -21.493 1.00 87.88 180 VAL A CA 1
ATOM 1373 C C . VAL A 1 180 ? 12.657 -2.468 -22.743 1.00 87.88 180 VAL A C 1
ATOM 1375 O O . VAL A 1 180 ? 11.967 -2.096 -23.690 1.00 87.88 180 VAL A O 1
ATOM 1378 N N . ASN A 1 181 ? 13.260 -3.660 -22.732 1.00 90.56 181 ASN A N 1
ATOM 1379 C CA . ASN A 1 181 ? 13.218 -4.594 -23.861 1.00 90.56 181 ASN A CA 1
ATOM 1380 C C . ASN A 1 181 ? 11.781 -5.020 -24.210 1.00 90.56 181 ASN A C 1
ATOM 1382 O O . ASN A 1 181 ? 11.414 -5.091 -25.387 1.00 90.56 181 ASN A O 1
ATOM 1386 N N . ILE A 1 182 ? 10.946 -5.284 -23.199 1.00 89.25 182 ILE A N 1
ATOM 1387 C CA . ILE A 1 182 ? 9.523 -5.591 -23.389 1.00 89.25 182 ILE A CA 1
ATOM 1388 C C . ILE A 1 182 ? 8.806 -4.395 -24.022 1.00 89.25 182 ILE A C 1
ATOM 1390 O O . ILE A 1 182 ? 8.078 -4.572 -25.002 1.00 89.25 182 ILE A O 1
ATOM 1394 N N . ALA A 1 183 ? 9.035 -3.180 -23.518 1.00 84.06 183 ALA A N 1
ATOM 1395 C CA . ALA A 1 183 ? 8.432 -1.969 -24.064 1.00 84.06 183 ALA A CA 1
ATOM 1396 C C . ALA A 1 183 ? 8.823 -1.747 -25.535 1.00 84.06 183 ALA A C 1
ATOM 1398 O O . ALA A 1 183 ? 7.957 -1.463 -26.365 1.00 84.06 183 ALA A O 1
ATOM 1399 N N . GLU A 1 184 ? 10.092 -1.935 -25.897 1.00 86.19 184 GLU A N 1
ATOM 1400 C CA . GLU A 1 184 ? 10.548 -1.807 -27.287 1.00 86.19 184 GLU A CA 1
ATOM 1401 C C . GLU A 1 184 ? 9.892 -2.842 -28.205 1.00 86.19 184 GLU A C 1
ATOM 1403 O O . GLU A 1 184 ? 9.403 -2.504 -29.285 1.00 86.19 184 GLU A O 1
ATOM 1408 N N . LYS A 1 185 ? 9.806 -4.099 -27.752 1.00 88.12 185 LYS A N 1
ATOM 1409 C CA . LYS A 1 185 ? 9.174 -5.186 -28.510 1.00 88.12 185 LYS A CA 1
ATOM 1410 C C . LYS A 1 185 ? 7.681 -4.946 -28.730 1.00 88.12 185 LYS A C 1
ATOM 1412 O O . LYS A 1 185 ? 7.183 -5.194 -29.825 1.00 88.12 185 LYS A O 1
ATOM 1417 N N . VAL A 1 186 ? 6.968 -4.481 -27.705 1.00 84.12 186 VAL A N 1
ATOM 1418 C CA . VAL A 1 186 ? 5.519 -4.229 -27.771 1.00 84.12 186 VAL A CA 1
ATOM 1419 C C . VAL A 1 186 ? 5.206 -2.992 -28.613 1.00 84.12 186 VAL A C 1
ATOM 1421 O O . VAL A 1 186 ? 4.225 -2.983 -29.354 1.00 84.12 186 VAL A O 1
ATOM 1424 N N . THR A 1 187 ? 6.024 -1.941 -28.518 1.00 78.62 187 THR A N 1
ATOM 1425 C CA . THR A 1 187 ? 5.770 -0.680 -29.233 1.00 78.62 187 THR A CA 1
ATOM 1426 C C . THR A 1 187 ? 6.342 -0.639 -30.649 1.00 78.62 187 THR A C 1
ATOM 1428 O O . THR A 1 187 ? 5.909 0.196 -31.445 1.00 78.62 187 THR A O 1
ATOM 1431 N N . GLY A 1 188 ? 7.320 -1.493 -30.968 1.00 81.31 188 GLY A N 1
ATOM 1432 C CA . GLY A 1 188 ? 8.094 -1.425 -32.210 1.00 81.31 188 GLY A CA 1
ATOM 1433 C C . GLY A 1 188 ? 9.011 -0.198 -32.296 1.00 81.31 188 GLY A C 1
ATOM 1434 O O . GLY A 1 188 ? 9.532 0.101 -33.370 1.00 81.31 188 GLY A O 1
ATOM 1435 N N . LYS A 1 189 ? 9.192 0.539 -31.193 1.00 75.75 189 LYS A N 1
ATOM 1436 C CA . LYS A 1 189 ? 10.027 1.741 -31.101 1.00 75.75 189 LYS A CA 1
ATOM 1437 C C . LYS A 1 189 ? 11.199 1.471 -30.171 1.00 75.75 189 LYS A C 1
ATOM 1439 O O . LYS A 1 189 ? 11.021 0.842 -29.137 1.00 75.75 189 LYS A O 1
ATOM 1444 N N . LYS A 1 190 ? 12.377 1.995 -30.508 1.00 76.81 190 LYS A N 1
ATOM 1445 C CA . LYS A 1 190 ? 13.495 2.035 -29.559 1.00 76.81 190 LYS A CA 1
ATOM 1446 C C . LYS A 1 190 ? 13.271 3.147 -28.543 1.00 76.81 190 LYS A C 1
ATOM 1448 O O . LYS A 1 190 ? 12.876 4.246 -28.937 1.00 76.81 190 LYS A O 1
ATOM 1453 N N . ASN A 1 191 ? 13.535 2.868 -27.273 1.00 65.69 191 ASN A N 1
ATOM 1454 C CA . ASN A 1 191 ? 13.524 3.893 -26.237 1.00 65.69 191 ASN A CA 1
ATOM 1455 C C . ASN A 1 191 ? 14.852 4.663 -26.270 1.00 65.69 191 ASN A C 1
ATOM 1457 O O . ASN A 1 191 ? 15.920 4.076 -26.448 1.00 65.69 191 ASN A O 1
ATOM 1461 N N . SER A 1 192 ? 14.813 5.979 -26.071 1.00 68.75 192 SER A N 1
ATOM 1462 C CA . SER A 1 192 ? 16.015 6.727 -25.717 1.00 68.75 192 SER A CA 1
ATOM 1463 C C . SER A 1 192 ? 16.344 6.434 -24.252 1.00 68.75 192 SER A C 1
ATOM 1465 O O . SER A 1 192 ? 15.583 6.771 -23.345 1.00 68.75 192 SER A O 1
ATOM 1467 N N . SER A 1 193 ? 17.459 5.739 -24.022 1.00 60.12 193 SER A N 1
ATOM 1468 C CA . SER A 1 193 ? 17.957 5.444 -22.679 1.00 60.12 193 SER A CA 1
ATOM 1469 C C . SER A 1 193 ? 19.019 6.464 -22.270 1.00 60.12 193 SER A C 1
ATOM 1471 O O . SER A 1 193 ? 20.059 6.545 -22.933 1.00 60.12 193 SER A O 1
ATOM 1473 N N . SER A 1 194 ? 18.806 7.197 -21.178 1.00 63.38 194 SER A N 1
ATOM 1474 C CA . SER A 1 194 ? 19.896 7.855 -20.449 1.00 63.38 194 SER A CA 1
ATOM 1475 C C . SER A 1 194 ? 20.427 6.888 -19.394 1.00 63.38 194 SER A C 1
ATOM 1477 O O . SER A 1 194 ? 19.659 6.259 -18.669 1.00 63.38 194 SER A O 1
ATOM 1479 N N . ARG A 1 195 ? 21.750 6.720 -19.350 1.00 54.81 195 ARG A N 1
ATOM 1480 C CA . ARG A 1 195 ? 22.440 5.951 -18.310 1.00 54.81 195 ARG A CA 1
ATOM 1481 C C . ARG A 1 195 ? 23.176 6.942 -17.430 1.00 54.81 195 ARG A C 1
ATOM 1483 O O . ARG A 1 195 ? 24.353 7.209 -17.662 1.00 54.81 195 ARG A O 1
ATOM 1490 N N . ASP A 1 196 ? 22.474 7.507 -16.461 1.00 45.44 196 ASP A N 1
ATOM 1491 C CA . ASP A 1 196 ? 23.110 8.389 -15.493 1.00 45.44 196 ASP A CA 1
ATOM 1492 C C . ASP A 1 196 ? 23.708 7.534 -14.375 1.00 45.44 196 ASP A C 1
ATOM 1494 O O . ASP A 1 196 ? 23.049 7.133 -13.416 1.00 45.44 196 ASP A O 1
ATOM 1498 N N . VAL A 1 197 ? 25.002 7.230 -14.507 1.00 35.19 197 VAL A N 1
ATOM 1499 C CA . VAL A 1 197 ? 25.800 6.646 -13.424 1.00 35.19 197 VAL A CA 1
ATOM 1500 C C . VAL A 1 197 ? 26.203 7.781 -12.487 1.00 35.19 197 VAL A C 1
ATOM 1502 O O . VAL A 1 197 ? 27.337 8.252 -12.508 1.00 35.19 197 VAL A O 1
ATOM 1505 N N . THR A 1 198 ? 25.257 8.243 -11.674 1.00 29.73 198 THR A N 1
ATOM 1506 C CA . THR A 1 198 ? 25.560 9.157 -10.568 1.00 29.73 198 THR A CA 1
ATOM 1507 C C . THR A 1 198 ? 25.151 8.492 -9.265 1.00 29.73 198 THR A C 1
ATOM 1509 O O . THR A 1 198 ? 24.002 8.565 -8.838 1.00 29.73 198 THR A O 1
ATOM 1512 N N . PHE A 1 199 ? 26.106 7.806 -8.637 1.00 31.69 199 PHE A N 1
ATOM 1513 C CA . PHE A 1 199 ? 26.014 7.523 -7.210 1.00 31.69 199 PHE A CA 1
ATOM 1514 C C . PHE A 1 199 ? 26.258 8.841 -6.468 1.00 31.69 199 PHE A C 1
ATOM 1516 O O . PHE A 1 199 ? 27.155 9.598 -6.845 1.00 31.69 199 PHE A O 1
ATOM 1523 N N . ARG A 1 200 ? 25.417 9.131 -5.472 1.00 31.77 200 ARG A N 1
ATOM 1524 C CA . ARG A 1 200 ? 25.700 10.195 -4.502 1.00 31.77 200 ARG A CA 1
ATOM 1525 C C . ARG A 1 200 ? 26.941 9.852 -3.691 1.00 31.77 200 ARG A C 1
ATOM 1527 O O . ARG A 1 200 ? 27.095 8.654 -3.362 1.00 31.77 200 ARG A O 1
#

Secondary structure (DSSP, 8-state):
-------TT-HHHHHHHTTT--EEE-----SSHHHHHHHHHHHHHHHHHTT-SEEE-S--SS-GGGGGT-GGGTTHHHHHHHHHTT-SEE-EEE--EEGGGGGTT-TT--S-TTSSSS-TT--SSEETTTTEEE--TTS-S-EEEE-HHHHHHHHHHGGGSPPPSEEE--SEEE-HHHHHHHHHHHHSS--EEE------